Protein AF-A0A5J6HQ57-F1 (afdb_monomer_lite)

Secondary structure (DSSP, 8-state):
-EEEEE---------------------SHHHHHHHHHHHHHHHTT---S-EE-TTTTSTT--S---PPPP---HHHHHHHHHHTT-EEEEEEEEEHHHHHHHHTTT-SEEEEE--PPSS--S---GGG---TTHHHHHHHHHHHHHT--GGGEEEEE-SGGGHHHHTTSSEEEEES--HHHHTT-SEEE-SS-HHHHHHHHHTT-

Organism: Streptomyces alboniger (NCBI:txid132473)

Foldseek 3Di:
DKKKKFDDPDDPDDDDDDDDDDDDDDDPPVLVVLVVVLVVLLVVQDAQPDDDDPVVVVVPPDDDDDDDPPQDDPLVLLVVSVVNVMAIEAEEQAEQVVFVVVVVSRHPYYYYQHADDPPHPDDRDPVSGDFLVVVVVVVVVVCVVSVGDLQRMEMEDAEPSCLSVLSSYPAYEHEVHDVVVNSSGNYYDDDDRVNVSVVVVVVVD

InterPro domains:
  IPR023214 HAD superfamily [G3DSA:3.40.50.1000] (4-205)
  IPR036412 HAD-like superfamily [SSF56784] (74-202)

Sequence (205 aa):
MLLLAAAGESPGLEHRKDRHEQVGAERDGRASDQARRIGHRVARGHRPDRVVDPRAQREGRGRRGGRRQPELRIQDTWNWIREAGDYCAVVTLSPSFFVERLIGWGAHAAHGSRFPAVPFTEPVEPTGLLDAAAKVEIANGLCEEFGVDRGDCVVYGDSLSDVRLFGAVPVSVAIIADPRLVSLATHSYVGRDLRKAYELVRQAR

Structure (mmCIF, N/CA/C/O backbone):
data_AF-A0A5J6HQ57-F1
#
_entry.id   AF-A0A5J6HQ57-F1
#
loop_
_atom_site.group_PDB
_atom_site.id
_atom_site.type_symbol
_atom_site.label_atom_id
_atom_site.label_alt_id
_atom_site.label_comp_id
_atom_site.label_asym_id
_atom_site.label_entity_id
_atom_site.label_seq_id
_atom_site.pdbx_PDB_ins_code
_atom_site.Cartn_x
_atom_site.Cartn_y
_atom_site.Cartn_z
_atom_site.occupancy
_atom_site.B_iso_or_equiv
_atom_site.auth_seq_id
_atom_site.auth_comp_id
_atom_site.auth_asym_id
_atom_site.auth_atom_id
_atom_site.pdbx_PDB_model_num
ATOM 1 N N . MET A 1 1 ? -3.086 -1.977 -6.118 1.00 43.22 1 MET A N 1
ATOM 2 C CA . MET A 1 1 ? -2.427 -0.723 -5.670 1.00 43.22 1 MET A CA 1
ATOM 3 C C . MET A 1 1 ? -2.516 -0.699 -4.164 1.00 43.22 1 MET A C 1
ATOM 5 O O . MET A 1 1 ? -3.630 -0.732 -3.661 1.00 43.22 1 MET A O 1
ATOM 9 N N . LEU A 1 2 ? -1.383 -0.692 -3.467 1.00 53.97 2 LEU A N 1
ATOM 10 C CA . LEU A 1 2 ? -1.384 -0.706 -2.013 1.00 53.97 2 LEU A CA 1
ATOM 11 C C . LEU A 1 2 ? -1.333 0.714 -1.451 1.00 53.97 2 LEU A C 1
ATOM 13 O O . LEU A 1 2 ? -0.526 1.493 -1.942 1.00 53.97 2 LEU A O 1
ATOM 17 N N . LEU A 1 3 ? -2.123 1.019 -0.424 1.00 53.75 3 LEU A N 1
ATOM 18 C CA . LEU A 1 3 ? -1.997 2.235 0.385 1.00 53.75 3 LEU A CA 1
ATOM 19 C C . LEU A 1 3 ? -1.630 1.845 1.825 1.00 53.75 3 LEU A C 1
ATOM 21 O O . LEU A 1 3 ? -2.259 0.943 2.377 1.00 53.75 3 LEU A O 1
ATOM 25 N N . LEU A 1 4 ? -0.649 2.510 2.433 1.00 59.25 4 LEU A N 1
ATOM 26 C CA . LEU A 1 4 ? -0.349 2.404 3.864 1.00 59.25 4 LEU A CA 1
ATOM 27 C C . LEU A 1 4 ? -0.712 3.725 4.541 1.00 59.25 4 LEU A C 1
ATOM 29 O O . LEU A 1 4 ? -0.167 4.749 4.136 1.00 59.25 4 LEU A O 1
ATOM 33 N N . ALA A 1 5 ? -1.606 3.704 5.535 1.00 54.50 5 ALA A N 1
ATOM 34 C CA . ALA A 1 5 ? -1.862 4.854 6.403 1.00 54.50 5 ALA A CA 1
ATOM 35 C C . ALA A 1 5 ? -1.562 4.509 7.863 1.00 54.50 5 ALA A C 1
ATOM 37 O O . ALA A 1 5 ? -2.058 3.496 8.362 1.00 54.50 5 ALA A O 1
ATOM 38 N N . ALA A 1 6 ? -0.732 5.316 8.522 1.00 55.19 6 ALA A N 1
ATOM 39 C CA . ALA A 1 6 ? -0.315 5.113 9.908 1.00 55.19 6 ALA A CA 1
ATOM 40 C C . ALA A 1 6 ? -0.828 6.260 10.778 1.00 55.19 6 ALA A C 1
ATOM 42 O O . ALA A 1 6 ? -0.642 7.419 10.416 1.00 55.19 6 ALA A O 1
ATOM 43 N N . ALA A 1 7 ? -1.471 5.905 11.893 1.00 43.81 7 ALA A N 1
ATOM 44 C CA . ALA A 1 7 ? -1.982 6.837 12.886 1.00 43.81 7 ALA A CA 1
ATOM 45 C C . ALA A 1 7 ? -0.987 6.935 14.041 1.00 43.81 7 ALA A C 1
ATOM 47 O O . ALA A 1 7 ? -0.681 5.922 14.659 1.00 43.81 7 ALA A O 1
ATOM 48 N N . GLY A 1 8 ? -0.518 8.140 14.342 1.00 36.97 8 GLY A N 1
ATOM 49 C CA . GLY A 1 8 ? 0.088 8.442 15.631 1.00 36.97 8 GLY A CA 1
ATOM 50 C C . GLY A 1 8 ? -0.911 9.232 16.465 1.00 36.97 8 GLY A C 1
ATOM 51 O O . GLY A 1 8 ? -1.215 10.375 16.130 1.00 36.97 8 GLY A O 1
ATOM 52 N N . GLU A 1 9 ? -1.400 8.671 17.572 1.00 40.62 9 GLU A N 1
ATOM 53 C CA . GLU A 1 9 ? -1.680 9.548 18.710 1.00 40.62 9 GLU A CA 1
ATOM 54 C C . GLU A 1 9 ? -0.330 10.117 19.140 1.00 40.62 9 GLU A C 1
ATOM 56 O O . GLU A 1 9 ? 0.597 9.355 19.393 1.00 40.62 9 GLU A O 1
ATOM 61 N N . SER A 1 10 ? -0.183 11.442 19.171 1.00 31.53 10 SER A N 1
ATOM 62 C CA . SER A 1 10 ? 1.034 12.065 19.694 1.00 31.53 10 SER A CA 1
ATOM 63 C C . SER A 1 10 ? 1.161 11.749 21.188 1.00 31.53 10 SER A C 1
ATOM 65 O O . SER A 1 10 ? 0.353 12.271 21.961 1.00 31.53 10 SER A O 1
ATOM 67 N N . PRO A 1 11 ? 2.167 10.987 21.658 1.00 35.59 11 PRO A N 1
ATOM 68 C CA . PRO A 1 11 ? 2.537 11.054 23.056 1.00 35.59 11 PRO A CA 1
ATOM 69 C C . PRO A 1 11 ? 3.379 12.319 23.214 1.00 35.59 11 PRO A C 1
ATOM 71 O O . PRO A 1 11 ? 4.303 12.575 22.438 1.00 35.59 11 PRO A O 1
ATOM 74 N N . GLY A 1 12 ? 3.038 13.139 24.204 1.00 31.42 12 GLY A N 1
ATOM 75 C CA . GLY A 1 12 ? 3.839 14.297 24.570 1.00 31.42 12 GLY A CA 1
ATOM 76 C C . GLY A 1 12 ? 5.320 13.932 24.702 1.00 31.42 12 GLY A C 1
ATOM 77 O O . GLY A 1 12 ? 5.676 12.852 25.172 1.00 31.42 12 GLY A O 1
ATOM 78 N N . LEU A 1 13 ? 6.168 14.856 24.257 1.00 36.34 13 LEU A N 1
ATOM 79 C CA . LEU A 1 13 ? 7.609 14.841 24.467 1.00 36.34 13 LEU A CA 1
ATOM 80 C C . LEU A 1 13 ? 7.920 14.553 25.948 1.00 36.34 13 LEU A C 1
ATOM 82 O O . LEU A 1 13 ? 7.833 15.457 26.770 1.00 36.34 13 LEU A O 1
ATOM 86 N N . GLU A 1 14 ? 8.354 13.340 26.286 1.00 32.66 14 GLU A N 1
ATOM 87 C CA . GLU A 1 14 ? 9.175 13.109 27.476 1.00 32.66 14 GLU A CA 1
ATOM 88 C C . GLU A 1 14 ? 10.287 12.098 27.185 1.00 32.66 14 GLU A C 1
ATOM 90 O O . GLU A 1 14 ? 10.093 11.013 26.640 1.00 32.66 14 GLU A O 1
ATOM 95 N N . HIS A 1 15 ? 11.499 12.522 27.537 1.00 38.22 15 HIS A N 1
ATOM 96 C CA . HIS A 1 15 ? 12.755 11.801 27.409 1.00 38.22 15 HIS A CA 1
ATOM 97 C C . HIS A 1 15 ? 12.706 10.394 28.020 1.00 38.22 15 HIS A C 1
ATOM 99 O O . HIS A 1 15 ? 12.451 10.246 29.215 1.00 38.22 15 HIS A O 1
ATOM 105 N N . ARG A 1 16 ? 13.198 9.391 27.283 1.00 33.22 16 ARG A N 1
ATOM 106 C CA . ARG A 1 16 ? 13.899 8.262 27.909 1.00 33.22 16 ARG A CA 1
ATOM 107 C C . ARG A 1 16 ? 15.178 7.905 27.162 1.00 33.22 16 ARG A C 1
ATOM 109 O O . ARG A 1 16 ? 15.163 7.385 26.055 1.00 33.22 16 ARG A O 1
ATOM 116 N N . LYS A 1 17 ? 16.280 8.229 27.840 1.00 31.88 17 LYS A N 1
ATOM 117 C CA . LYS A 1 17 ? 17.652 7.802 27.578 1.00 31.88 17 LYS A CA 1
ATOM 118 C C . LYS A 1 17 ? 17.806 6.281 27.682 1.00 31.88 17 LYS A C 1
ATOM 120 O O . LYS A 1 17 ? 17.224 5.661 28.568 1.00 31.88 17 LYS A O 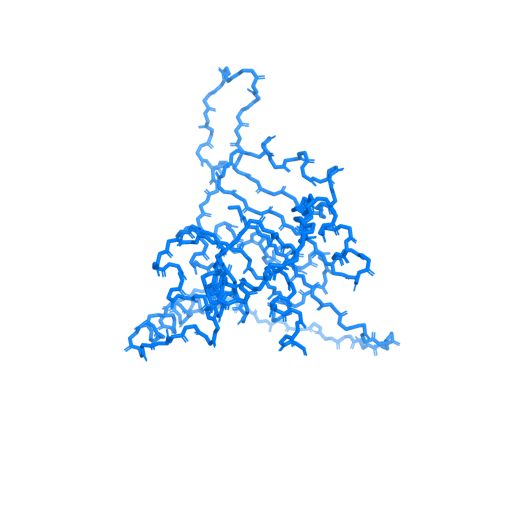1
ATOM 125 N N . ASP A 1 18 ? 18.687 5.780 26.823 1.00 32.84 18 ASP A N 1
ATOM 126 C CA . ASP A 1 18 ? 19.599 4.645 26.980 1.00 32.84 18 ASP A CA 1
ATOM 127 C C . ASP A 1 18 ? 19.041 3.273 27.395 1.00 32.84 18 ASP A C 1
ATOM 129 O O . ASP A 1 18 ? 18.781 2.992 28.567 1.00 32.84 18 ASP A O 1
ATOM 133 N N . ARG A 1 19 ? 19.090 2.336 26.436 1.00 32.03 19 ARG A N 1
ATOM 134 C CA . ARG A 1 19 ? 19.901 1.116 26.593 1.00 32.03 19 ARG A CA 1
ATOM 135 C C . ARG A 1 19 ? 20.164 0.432 25.246 1.00 32.03 19 ARG A C 1
ATOM 137 O O . ARG A 1 19 ? 19.288 -0.205 24.674 1.00 32.03 19 ARG A O 1
ATOM 144 N N . HIS A 1 20 ? 21.404 0.547 24.775 1.00 31.42 20 HIS A N 1
ATOM 145 C CA . HIS A 1 20 ? 22.014 -0.440 23.891 1.00 31.42 20 HIS A CA 1
ATOM 146 C C . HIS A 1 20 ? 22.418 -1.652 24.737 1.00 31.42 20 HIS A C 1
ATOM 148 O O . HIS A 1 20 ? 23.198 -1.480 25.667 1.00 31.42 20 HIS A O 1
ATOM 154 N N . GLU A 1 21 ? 21.952 -2.852 24.384 1.00 29.53 21 GLU A N 1
ATOM 155 C CA . GLU A 1 21 ? 22.787 -4.060 24.408 1.00 29.53 21 GLU A CA 1
ATOM 156 C C . GLU A 1 21 ? 22.169 -5.205 23.580 1.00 29.53 21 GLU A C 1
ATOM 158 O O . GLU A 1 21 ? 20.980 -5.499 23.647 1.00 29.53 21 GLU A O 1
ATOM 163 N N . GLN A 1 22 ? 23.044 -5.766 22.744 1.00 31.48 22 GLN A N 1
ATOM 164 C CA . GLN A 1 22 ? 23.034 -6.991 21.934 1.00 31.48 22 GLN A CA 1
ATOM 165 C C . GLN A 1 22 ? 21.879 -8.002 22.079 1.00 31.48 22 GLN A C 1
ATOM 167 O O . GLN A 1 22 ? 21.705 -8.579 23.144 1.00 31.48 22 GLN A O 1
ATOM 172 N N . VAL A 1 23 ? 21.288 -8.411 20.940 1.00 30.70 23 VAL A N 1
ATOM 173 C CA . VAL A 1 23 ? 21.012 -9.834 20.631 1.00 30.70 23 VAL A CA 1
ATOM 174 C C . VAL A 1 23 ? 21.174 -10.073 19.124 1.00 30.70 23 VAL A C 1
ATOM 176 O O . VAL A 1 23 ? 20.510 -9.445 18.299 1.00 30.70 23 VAL A O 1
ATOM 179 N N . GLY A 1 24 ? 22.089 -10.979 18.774 1.00 26.52 24 GLY A N 1
ATOM 180 C CA . GLY A 1 24 ? 22.319 -11.461 17.417 1.00 26.52 24 GLY A CA 1
ATOM 181 C C . GLY A 1 24 ? 21.355 -12.575 16.988 1.00 26.52 24 GLY A C 1
ATOM 182 O O . GLY A 1 24 ? 20.781 -13.276 17.809 1.00 26.52 24 GLY A O 1
ATOM 183 N N . ALA A 1 25 ? 21.232 -12.717 15.666 1.00 35.81 25 ALA A N 1
ATOM 184 C CA . ALA A 1 25 ? 20.887 -13.935 14.927 1.00 35.81 25 ALA A CA 1
ATOM 185 C C . ALA A 1 25 ? 19.685 -14.787 15.405 1.00 35.81 25 ALA A C 1
ATOM 187 O O . ALA A 1 25 ? 19.849 -15.935 15.790 1.00 35.81 25 ALA A O 1
ATOM 188 N N . GLU A 1 26 ? 18.460 -14.288 15.210 1.00 33.16 26 GLU A N 1
ATOM 189 C CA . GLU A 1 26 ? 17.247 -15.117 15.054 1.00 33.16 26 GLU A CA 1
ATOM 190 C C . GLU A 1 26 ? 16.282 -14.441 14.058 1.00 33.16 26 GLU A C 1
ATOM 192 O O . GLU A 1 26 ? 15.309 -13.794 14.450 1.00 33.16 26 GLU A O 1
ATOM 197 N N . ARG A 1 27 ? 16.559 -14.511 12.746 1.00 37.34 27 ARG A N 1
ATOM 198 C CA . ARG A 1 27 ? 15.689 -13.890 11.717 1.00 37.34 27 ARG A CA 1
ATOM 199 C C . ARG A 1 27 ? 14.887 -14.873 10.851 1.00 37.34 27 ARG A C 1
ATOM 201 O O . ARG A 1 27 ? 13.915 -14.441 10.243 1.00 37.34 27 ARG A O 1
ATOM 208 N N . ASP A 1 28 ? 15.160 -16.178 10.902 1.00 36.72 28 ASP A N 1
ATOM 209 C CA . ASP A 1 28 ? 14.459 -17.169 10.057 1.00 36.72 28 ASP A CA 1
ATOM 210 C C . ASP A 1 28 ? 13.230 -17.844 10.703 1.00 36.72 28 ASP A C 1
ATOM 212 O O . ASP A 1 28 ? 12.354 -18.363 10.007 1.00 36.72 28 ASP A O 1
ATOM 216 N N . GLY A 1 29 ? 13.092 -17.807 12.034 1.00 29.36 29 GLY A N 1
ATOM 217 C CA . GLY A 1 29 ? 12.004 -18.510 12.736 1.00 29.36 29 GLY A CA 1
ATOM 218 C C . GLY A 1 29 ? 10.654 -17.776 12.747 1.00 29.36 29 GLY A C 1
ATOM 219 O O . GLY A 1 29 ? 9.598 -18.404 12.674 1.00 29.36 29 GLY A O 1
ATOM 220 N N . ARG A 1 30 ? 10.660 -16.436 12.802 1.00 43.06 30 ARG A N 1
ATOM 221 C CA . ARG A 1 30 ? 9.438 -15.635 13.041 1.00 43.06 30 ARG A CA 1
ATOM 222 C C . ARG A 1 30 ? 8.537 -15.508 11.810 1.00 43.06 30 ARG A C 1
ATOM 224 O O . ARG A 1 30 ? 7.315 -15.519 11.949 1.00 43.06 30 ARG A O 1
ATOM 231 N N . ALA A 1 31 ? 9.116 -15.454 10.609 1.00 36.66 31 ALA A N 1
ATOM 232 C CA . ALA A 1 31 ? 8.354 -15.412 9.359 1.00 36.66 31 ALA A CA 1
ATOM 233 C C . ALA A 1 31 ? 7.580 -16.724 9.111 1.00 36.66 31 ALA A C 1
ATOM 235 O O . ALA A 1 31 ? 6.421 -16.694 8.689 1.00 36.66 31 ALA A O 1
ATOM 236 N N . SER A 1 32 ? 8.183 -17.871 9.451 1.00 39.47 32 SER A N 1
ATOM 237 C CA . SER A 1 32 ? 7.533 -19.189 9.379 1.00 39.47 32 SER A CA 1
ATOM 238 C C . SER A 1 32 ? 6.397 -19.339 10.393 1.00 39.47 32 SER A C 1
ATOM 240 O O . SER A 1 32 ? 5.349 -19.905 10.075 1.00 39.47 32 SER A O 1
ATOM 242 N N . ASP A 1 33 ? 6.557 -18.782 11.593 1.00 37.06 33 ASP A N 1
ATOM 243 C CA . ASP A 1 33 ? 5.524 -18.811 12.630 1.00 37.06 33 ASP A CA 1
ATOM 244 C C . ASP A 1 33 ? 4.321 -17.917 12.284 1.00 37.06 33 ASP A C 1
ATOM 246 O O . ASP A 1 33 ? 3.167 -18.268 12.540 1.00 37.06 33 ASP A O 1
ATOM 250 N N . GLN A 1 34 ? 4.563 -16.791 11.612 1.00 44.44 34 GLN A N 1
ATOM 251 C CA . GLN A 1 34 ? 3.514 -15.894 11.132 1.00 44.44 34 GLN A CA 1
ATOM 252 C C . GLN A 1 34 ? 2.747 -16.485 9.939 1.00 44.44 34 GLN A C 1
ATOM 254 O O . GLN A 1 34 ? 1.516 -16.447 9.928 1.00 44.44 34 GLN A O 1
ATOM 259 N N . ALA A 1 35 ? 3.437 -17.139 8.997 1.00 39.22 35 ALA A N 1
ATOM 260 C CA . ALA A 1 35 ? 2.800 -17.901 7.919 1.00 39.22 35 ALA A CA 1
ATOM 261 C C . ALA A 1 35 ? 1.929 -19.055 8.457 1.00 39.22 35 ALA A C 1
ATOM 263 O O . ALA A 1 35 ? 0.815 -19.272 7.974 1.00 39.22 35 ALA A O 1
ATOM 264 N N . ARG A 1 36 ? 2.380 -19.743 9.518 1.00 43.56 36 ARG A N 1
ATOM 265 C CA . ARG A 1 36 ? 1.586 -20.764 10.226 1.00 43.56 36 ARG A CA 1
ATOM 266 C C . ARG A 1 36 ? 0.356 -20.177 10.920 1.00 43.56 36 ARG A C 1
ATOM 268 O O . ARG A 1 36 ? -0.716 -20.775 10.851 1.00 43.56 36 ARG A O 1
ATOM 275 N N . ARG A 1 37 ? 0.457 -18.992 11.534 1.00 49.19 37 ARG A N 1
ATOM 276 C CA . ARG A 1 37 ? -0.695 -18.287 12.137 1.00 49.19 37 ARG A CA 1
ATOM 277 C C . ARG A 1 37 ? -1.732 -17.859 11.093 1.00 49.19 37 ARG A C 1
ATOM 279 O O . ARG A 1 37 ? -2.928 -17.993 11.350 1.00 49.19 37 ARG A O 1
ATOM 286 N N . ILE A 1 38 ? -1.294 -17.417 9.911 1.00 46.81 38 ILE A N 1
ATOM 287 C CA . ILE A 1 38 ? -2.179 -17.105 8.775 1.00 46.81 38 ILE A CA 1
ATOM 288 C C . ILE A 1 38 ? -2.879 -18.384 8.286 1.00 46.81 38 ILE A C 1
ATOM 290 O O . ILE A 1 38 ? -4.103 -18.397 8.162 1.00 46.81 38 ILE A O 1
ATOM 294 N N . GLY A 1 39 ? -2.140 -19.490 8.121 1.00 41.47 39 GLY A N 1
ATOM 295 C CA . GLY A 1 39 ? -2.713 -20.801 7.787 1.00 41.47 39 GLY A CA 1
ATOM 296 C C . GLY A 1 39 ? -3.741 -21.298 8.815 1.00 41.47 39 GLY A C 1
ATOM 297 O O . GLY A 1 39 ? -4.798 -21.809 8.445 1.00 41.47 39 GLY A O 1
ATOM 298 N N . HIS A 1 40 ? -3.498 -21.068 10.109 1.00 43.66 40 HIS A N 1
ATOM 299 C CA . HIS A 1 40 ? -4.451 -21.400 11.171 1.00 43.66 40 HIS A CA 1
ATOM 300 C C . HIS A 1 40 ? -5.707 -20.509 11.187 1.00 43.66 40 HIS A C 1
ATOM 302 O O . HIS A 1 40 ? -6.765 -21.001 11.581 1.00 43.66 40 HIS A O 1
ATOM 308 N N . ARG A 1 41 ? -5.643 -19.238 10.753 1.00 45.47 41 A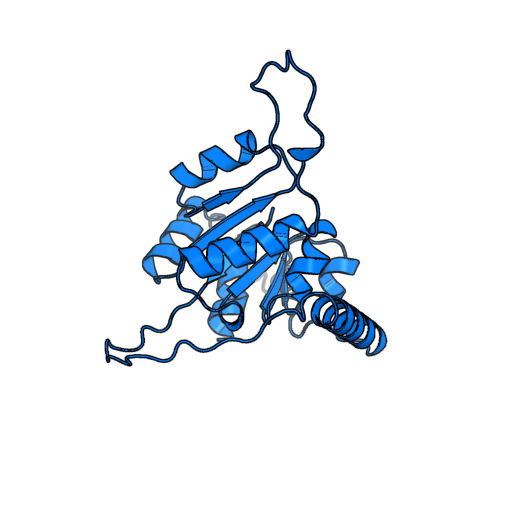RG A N 1
ATOM 309 C CA . ARG A 1 41 ? -6.843 -18.387 10.576 1.00 45.47 41 ARG A CA 1
ATOM 310 C C . ARG A 1 41 ? -7.719 -18.865 9.419 1.00 45.47 41 ARG A C 1
ATOM 312 O O . ARG A 1 41 ? -8.936 -18.920 9.583 1.00 45.47 41 ARG A O 1
ATOM 319 N N . VAL A 1 42 ? -7.109 -19.275 8.304 1.00 41.62 42 VAL A N 1
ATOM 320 C CA . VAL A 1 42 ? -7.819 -19.847 7.142 1.00 41.62 42 VAL A CA 1
ATOM 321 C C . VAL A 1 42 ? -8.566 -21.127 7.533 1.00 41.62 42 VAL A C 1
ATOM 323 O O . VAL A 1 42 ? -9.720 -21.308 7.155 1.00 41.62 42 VAL A O 1
ATOM 326 N N . ALA A 1 43 ? -7.962 -21.975 8.371 1.00 38.66 43 ALA A N 1
ATOM 327 C CA . ALA A 1 43 ? -8.591 -23.206 8.853 1.00 38.66 43 ALA A CA 1
ATOM 328 C C . ALA A 1 43 ? -9.751 -22.987 9.852 1.00 38.66 43 ALA A C 1
ATOM 330 O O . ALA A 1 43 ? -10.560 -23.891 10.043 1.00 38.66 43 ALA A O 1
ATOM 331 N N . ARG A 1 44 ? -9.857 -21.810 10.493 1.00 45.44 44 ARG A N 1
ATOM 332 C CA . ARG A 1 44 ? -10.903 -21.506 11.495 1.00 45.44 44 ARG A CA 1
ATOM 333 C C . ARG A 1 44 ? -12.093 -20.702 10.959 1.00 45.44 44 ARG A C 1
ATOM 335 O O . ARG A 1 44 ? -12.937 -20.298 11.751 1.00 45.44 44 ARG A O 1
ATOM 342 N N . GLY A 1 45 ? -12.192 -20.475 9.648 1.00 37.38 45 GLY A N 1
ATOM 343 C CA . GLY A 1 45 ? -13.375 -19.839 9.056 1.00 37.38 45 GLY A CA 1
ATOM 344 C C . GLY A 1 45 ? -13.613 -18.399 9.527 1.00 37.38 45 GLY A C 1
ATOM 345 O O . GLY A 1 45 ? -14.761 -18.011 9.739 1.00 37.38 45 GLY A O 1
ATOM 346 N N . HIS A 1 46 ? -12.544 -17.614 9.711 1.00 42.91 46 HIS A N 1
ATOM 347 C CA . HIS A 1 46 ? -12.661 -16.194 10.048 1.00 42.91 46 HIS A CA 1
ATOM 348 C C . HIS A 1 46 ? -13.436 -15.469 8.936 1.00 42.91 46 HIS A C 1
ATOM 350 O O . HIS A 1 46 ? -12.976 -15.378 7.799 1.00 42.91 46 HIS A O 1
ATOM 356 N N . ARG A 1 47 ? -14.650 -15.010 9.251 1.00 49.44 47 ARG A N 1
ATOM 357 C CA . ARG A 1 47 ? -15.409 -14.102 8.388 1.00 49.44 47 ARG A CA 1
ATOM 358 C C . ARG A 1 47 ? -14.962 -12.675 8.709 1.00 49.44 47 ARG A C 1
ATOM 360 O O . ARG A 1 47 ? -14.829 -12.378 9.892 1.00 49.44 47 ARG A O 1
ATOM 367 N N . PRO A 1 48 ? -14.741 -11.807 7.707 1.00 55.91 48 PRO A N 1
ATOM 368 C CA . PRO A 1 48 ? -14.437 -10.404 7.965 1.00 55.91 48 PRO A CA 1
ATOM 369 C C . PRO A 1 48 ? -15.575 -9.780 8.780 1.00 55.91 48 PRO A C 1
ATOM 371 O O . PRO A 1 48 ? -16.747 -9.966 8.442 1.00 55.91 48 PRO A O 1
ATOM 374 N N . ASP A 1 49 ? -15.229 -9.040 9.836 1.00 51.47 49 ASP A N 1
ATOM 375 C CA . ASP A 1 49 ? -16.202 -8.508 10.801 1.00 51.47 49 ASP A CA 1
ATOM 376 C C . ASP A 1 49 ? -17.187 -7.519 10.161 1.00 51.47 49 ASP A C 1
ATOM 378 O O . ASP A 1 49 ? -18.283 -7.300 10.682 1.00 51.47 49 ASP A O 1
ATOM 382 N N . ARG A 1 50 ? -16.841 -6.937 9.002 1.00 57.62 50 ARG A N 1
ATOM 383 C CA . ARG A 1 50 ? -17.729 -6.062 8.229 1.00 57.62 50 ARG A CA 1
ATOM 384 C C . ARG A 1 50 ? -17.519 -6.221 6.722 1.00 57.62 50 ARG A C 1
ATOM 386 O O . ARG A 1 50 ? -16.448 -5.937 6.183 1.00 57.62 50 ARG A O 1
ATOM 393 N N . VAL A 1 51 ? -18.587 -6.622 6.035 1.00 53.25 51 VAL A N 1
ATOM 394 C CA . VAL A 1 51 ? -18.750 -6.485 4.582 1.00 53.25 51 VAL A CA 1
ATOM 395 C C . VAL A 1 51 ? -19.695 -5.313 4.356 1.00 53.25 51 VAL A C 1
ATOM 397 O O . VAL A 1 51 ? -20.872 -5.395 4.702 1.00 53.25 51 VAL A O 1
ATOM 400 N N . VAL A 1 52 ? -19.203 -4.214 3.787 1.00 56.59 52 VAL A N 1
ATOM 401 C CA . VAL A 1 52 ? -20.090 -3.135 3.334 1.00 56.59 52 VAL A CA 1
ATOM 402 C C . VAL A 1 52 ? -20.500 -3.435 1.891 1.00 56.59 52 VAL A C 1
ATOM 404 O O . VAL A 1 52 ? -19.744 -3.164 0.959 1.00 56.59 52 VAL A O 1
ATOM 407 N N . ASP A 1 53 ? -21.689 -4.021 1.710 1.00 48.19 53 ASP A N 1
ATOM 408 C CA . ASP A 1 53 ? -22.295 -4.235 0.389 1.00 48.19 53 ASP A CA 1
ATOM 409 C C . ASP A 1 53 ? -22.999 -2.946 -0.089 1.00 48.19 53 ASP A C 1
ATOM 411 O O . ASP A 1 53 ? -23.950 -2.484 0.555 1.00 48.19 53 ASP A O 1
ATOM 415 N N . PRO A 1 54 ? -22.614 -2.362 -1.239 1.00 44.03 54 PRO A N 1
ATOM 416 C CA . PRO A 1 54 ? -23.309 -1.210 -1.811 1.00 44.03 54 PRO A CA 1
ATOM 417 C C . PRO A 1 54 ? -24.782 -1.480 -2.187 1.00 44.03 54 PRO A C 1
ATOM 419 O O . PRO A 1 54 ? -25.521 -0.523 -2.443 1.00 44.03 54 PRO A O 1
ATOM 422 N N . ARG A 1 55 ? -25.251 -2.738 -2.233 1.00 43.09 55 ARG A N 1
ATOM 423 C CA . ARG A 1 55 ? -26.673 -3.083 -2.436 1.00 43.09 55 ARG A CA 1
ATOM 424 C C . ARG A 1 55 ? -27.522 -2.888 -1.180 1.00 43.09 55 ARG A C 1
ATOM 426 O O . ARG A 1 55 ? -28.652 -2.426 -1.319 1.00 43.09 55 ARG A O 1
ATOM 433 N N . ALA A 1 56 ? -26.971 -3.094 0.018 1.00 43.25 56 ALA A N 1
ATOM 434 C CA . ALA A 1 56 ? -27.672 -2.835 1.282 1.00 43.25 56 ALA A CA 1
ATOM 435 C C . ALA A 1 56 ? -27.969 -1.336 1.509 1.00 43.25 56 ALA A C 1
ATOM 437 O O . ALA A 1 56 ? -28.820 -0.975 2.313 1.00 43.25 56 ALA A O 1
ATOM 438 N N . GLN A 1 57 ? -27.321 -0.441 0.752 1.00 45.38 57 GLN A N 1
ATOM 439 C CA . GLN A 1 57 ? -27.594 1.003 0.767 1.00 45.38 57 GLN A CA 1
ATOM 440 C C . GLN A 1 57 ? -28.566 1.459 -0.339 1.00 45.38 57 GLN A C 1
ATOM 442 O O . GLN A 1 57 ? -28.888 2.644 -0.432 1.00 45.38 57 GLN A O 1
ATOM 447 N N . ARG A 1 58 ? -29.051 0.550 -1.202 1.00 40.59 58 ARG A N 1
ATOM 448 C CA . ARG A 1 58 ? -30.004 0.884 -2.279 1.00 40.59 58 ARG A CA 1
ATOM 449 C C . ARG A 1 58 ? -31.476 0.750 -1.885 1.00 40.59 58 ARG A C 1
ATOM 451 O O . ARG A 1 58 ? -32.314 1.259 -2.629 1.00 40.59 58 ARG A O 1
ATOM 458 N N . GLU A 1 59 ? -31.797 0.159 -0.737 1.00 35.72 59 GLU A N 1
ATOM 459 C CA . GLU A 1 59 ? -33.187 -0.070 -0.297 1.00 35.72 59 GLU A CA 1
ATOM 460 C C . GLU A 1 59 ? -33.869 1.156 0.341 1.00 35.72 59 GLU A C 1
ATOM 462 O O . GLU A 1 59 ? -35.030 1.101 0.727 1.00 35.72 59 GLU A O 1
ATOM 467 N N . GLY A 1 60 ? -33.212 2.320 0.339 1.00 33.19 60 GLY A N 1
ATOM 468 C CA . GLY A 1 60 ? -33.801 3.608 0.724 1.00 33.19 60 GLY A CA 1
ATOM 469 C C . GLY A 1 60 ? -34.272 4.480 -0.448 1.00 33.19 60 GLY A C 1
ATOM 470 O O . GLY A 1 60 ? -34.226 5.704 -0.340 1.00 33.19 60 GLY A O 1
ATOM 471 N N . ARG A 1 61 ? -34.670 3.918 -1.603 1.00 41.72 61 ARG A N 1
ATOM 472 C CA . ARG A 1 61 ? -35.153 4.715 -2.758 1.00 41.72 61 ARG A CA 1
ATOM 473 C C . ARG A 1 61 ? -36.588 5.223 -2.571 1.00 41.72 61 ARG A C 1
ATOM 475 O O . ARG A 1 61 ? -37.485 4.920 -3.353 1.00 41.72 61 ARG A O 1
ATOM 482 N N . GLY A 1 62 ? -36.769 6.099 -1.588 1.00 35.59 62 GLY A N 1
ATOM 483 C CA . GLY A 1 62 ? -37.791 7.139 -1.631 1.00 35.59 62 GLY A CA 1
ATOM 484 C C . GLY A 1 62 ? -37.324 8.270 -2.551 1.00 35.59 62 GLY A C 1
ATOM 485 O O . GLY A 1 62 ? -36.222 8.795 -2.405 1.00 35.59 62 GLY A O 1
ATOM 486 N N . ARG A 1 63 ? -38.146 8.626 -3.540 1.00 46.88 63 ARG A N 1
ATOM 487 C CA . ARG A 1 63 ? -37.907 9.704 -4.513 1.00 46.88 63 ARG A CA 1
ATOM 488 C C . ARG A 1 63 ? -37.592 11.044 -3.825 1.00 46.88 63 ARG A C 1
ATOM 490 O O . ARG A 1 63 ? -38.515 11.774 -3.488 1.00 46.88 63 ARG A O 1
ATOM 497 N N . ARG A 1 64 ? -36.317 11.425 -3.712 1.00 44.66 64 ARG A N 1
ATOM 498 C CA . ARG A 1 64 ? -35.863 12.831 -3.696 1.00 44.66 64 ARG A CA 1
ATOM 499 C C . ARG A 1 64 ? -34.501 12.928 -4.381 1.00 44.66 64 ARG A C 1
ATOM 501 O O . ARG A 1 64 ? -33.679 12.028 -4.246 1.00 44.66 64 ARG A O 1
ATOM 508 N N . GLY A 1 65 ? -34.304 13.990 -5.164 1.00 42.28 65 GLY A N 1
ATOM 509 C CA . GLY A 1 65 ? -33.129 14.239 -6.004 1.00 42.28 65 GLY A CA 1
ATOM 510 C C . GLY A 1 65 ? -31.814 14.302 -5.226 1.00 42.28 65 GLY A C 1
ATOM 511 O O . GLY A 1 65 ? -31.325 15.380 -4.900 1.00 42.28 65 GLY A O 1
ATOM 512 N N . GLY A 1 66 ? -31.236 13.139 -4.936 1.00 35.59 66 GLY A N 1
ATOM 513 C CA . GLY A 1 66 ? -29.931 13.020 -4.306 1.00 35.59 66 GLY A CA 1
ATOM 514 C C . GLY A 1 66 ? -28.838 13.406 -5.293 1.00 35.59 66 GLY A C 1
ATOM 515 O O . GLY A 1 66 ? -28.634 12.720 -6.297 1.00 35.59 66 GLY A O 1
ATOM 516 N N . ARG A 1 67 ? -28.118 14.494 -4.999 1.00 42.59 67 ARG A N 1
ATOM 517 C CA . ARG A 1 67 ? -26.811 14.764 -5.607 1.00 42.59 67 ARG A CA 1
ATOM 518 C C . ARG A 1 67 ? -25.983 13.481 -5.502 1.00 42.59 67 ARG A C 1
ATOM 520 O O . ARG A 1 67 ? -25.872 12.918 -4.413 1.00 42.59 67 ARG A O 1
ATOM 527 N N . ARG A 1 68 ? -25.410 13.003 -6.613 1.00 44.56 68 ARG A N 1
ATOM 528 C CA . ARG A 1 68 ? -24.323 12.021 -6.517 1.00 44.56 68 ARG A CA 1
ATOM 529 C C . ARG A 1 68 ? -23.248 12.679 -5.656 1.00 44.56 68 ARG A C 1
ATOM 531 O O . ARG A 1 68 ? -22.765 13.745 -6.028 1.00 44.56 68 ARG A O 1
ATOM 538 N N . GLN A 1 69 ? -22.937 12.085 -4.505 1.00 47.28 69 GLN A N 1
ATOM 539 C CA . GLN A 1 69 ? -21.734 12.441 -3.755 1.00 47.28 69 GLN A CA 1
ATOM 540 C C . GLN A 1 69 ? -20.570 12.321 -4.753 1.00 47.28 69 GLN A C 1
ATOM 542 O O . GLN A 1 69 ? -20.470 11.264 -5.391 1.00 47.28 69 GLN A O 1
ATOM 547 N N . PRO A 1 70 ? -19.789 13.385 -5.005 1.00 51.69 70 PRO A N 1
ATOM 548 C CA . PRO A 1 70 ? -18.677 13.291 -5.935 1.00 51.69 70 PRO A CA 1
ATOM 549 C C . PRO A 1 70 ? -17.716 12.227 -5.405 1.00 51.69 70 PRO A C 1
ATOM 551 O O . PRO A 1 70 ? -17.381 12.233 -4.224 1.00 51.69 70 PRO A O 1
ATOM 554 N N . GLU A 1 71 ? -17.318 11.286 -6.263 1.00 55.72 71 GLU A N 1
ATOM 555 C CA . GLU A 1 71 ? -16.190 10.409 -5.952 1.00 55.72 71 GLU A CA 1
ATOM 556 C C . GLU A 1 71 ? -14.988 11.330 -5.748 1.00 55.72 71 GLU A C 1
ATOM 558 O O . GLU A 1 71 ? -14.564 12.011 -6.686 1.00 55.72 71 GLU A O 1
ATOM 563 N N . LEU A 1 72 ? -14.531 11.439 -4.500 1.00 59.41 72 LEU A N 1
ATOM 564 C CA . LEU A 1 72 ? -13.410 12.304 -4.167 1.00 59.41 72 LEU A CA 1
ATOM 565 C C . LEU A 1 72 ? -12.179 11.813 -4.906 1.00 59.41 72 LEU A C 1
ATOM 567 O O . LEU A 1 72 ? -11.972 10.606 -5.083 1.00 59.41 72 LEU A O 1
ATOM 571 N N . ARG A 1 73 ? -11.367 12.760 -5.368 1.00 77.69 73 ARG A N 1
ATOM 572 C CA . ARG A 1 73 ? -10.138 12.382 -6.042 1.00 77.69 73 ARG A CA 1
ATOM 573 C C . ARG A 1 73 ? -9.184 11.804 -5.001 1.00 77.69 73 ARG A C 1
ATOM 575 O O . ARG A 1 73 ? -9.246 12.134 -3.816 1.00 77.69 73 ARG A O 1
ATOM 582 N N . ILE A 1 74 ? -8.282 10.934 -5.441 1.00 85.06 74 ILE A N 1
ATOM 583 C CA . ILE A 1 74 ? -7.301 10.301 -4.553 1.00 85.06 74 ILE A CA 1
ATOM 584 C C . ILE A 1 74 ? -6.467 11.343 -3.781 1.00 85.06 74 ILE A C 1
ATOM 586 O O . ILE A 1 74 ? -6.179 11.143 -2.605 1.00 85.06 74 ILE A O 1
ATOM 590 N N . GLN A 1 75 ? -6.203 12.501 -4.401 1.00 89.44 75 GLN A N 1
ATOM 591 C CA . GLN A 1 75 ? -5.529 13.648 -3.786 1.00 89.44 75 GLN A CA 1
ATOM 592 C C . GLN A 1 75 ? -6.271 14.189 -2.560 1.00 89.44 75 GLN A C 1
ATOM 594 O O . GLN A 1 75 ? -5.646 14.482 -1.546 1.00 89.44 75 GLN A O 1
ATOM 599 N N . ASP A 1 76 ? -7.600 14.306 -2.633 1.00 88.75 76 ASP A N 1
ATOM 600 C CA . ASP A 1 76 ? -8.408 14.846 -1.534 1.00 88.75 76 ASP A CA 1
ATOM 601 C C . ASP A 1 76 ? -8.332 13.922 -0.314 1.00 88.75 76 ASP A C 1
ATOM 603 O O . ASP A 1 76 ? -8.246 14.376 0.824 1.00 88.75 76 ASP A O 1
ATOM 607 N N . THR A 1 77 ? -8.310 12.608 -0.562 1.00 88.50 77 THR A N 1
ATOM 608 C CA . THR A 1 77 ? -8.161 11.608 0.500 1.00 88.50 77 THR A CA 1
ATOM 609 C C . THR A 1 77 ? -6.786 11.708 1.156 1.00 88.50 77 THR A C 1
ATOM 611 O O . THR A 1 77 ? -6.695 11.693 2.378 1.00 88.50 77 THR A O 1
ATOM 614 N N . TRP A 1 78 ? -5.714 11.851 0.375 1.00 90.25 78 TRP A N 1
ATOM 615 C CA . TRP A 1 78 ? -4.358 11.974 0.919 1.00 90.25 78 TRP A CA 1
ATOM 616 C C . TRP A 1 78 ? -4.116 13.289 1.649 1.00 90.25 78 TRP A C 1
ATOM 618 O O . TRP A 1 78 ? -3.466 13.289 2.692 1.00 90.25 78 TRP A O 1
ATOM 628 N N . ASN A 1 79 ? -4.687 14.389 1.160 1.00 89.88 79 ASN A N 1
ATOM 629 C CA . ASN A 1 79 ? -4.676 15.653 1.886 1.00 89.88 79 ASN A CA 1
ATOM 630 C C . ASN A 1 79 ? -5.354 15.499 3.248 1.00 89.88 79 ASN A C 1
ATOM 632 O O . ASN A 1 79 ? -4.785 15.934 4.242 1.00 89.88 79 ASN A O 1
ATOM 636 N N . TRP A 1 80 ? -6.502 14.818 3.309 1.00 87.56 80 TRP A N 1
ATOM 637 C CA . TRP A 1 80 ? -7.197 14.586 4.572 1.00 87.56 80 TRP A CA 1
ATOM 638 C C . TRP A 1 80 ? -6.406 13.693 5.539 1.00 87.56 80 TRP A C 1
ATOM 640 O O . TRP A 1 80 ? -6.316 14.005 6.722 1.00 87.56 80 TRP A O 1
ATOM 650 N N . ILE A 1 81 ? -5.786 12.621 5.034 1.00 88.19 81 ILE A N 1
ATOM 651 C CA . ILE A 1 81 ? -4.878 11.760 5.814 1.00 88.19 81 ILE A CA 1
ATOM 652 C C . ILE A 1 81 ? -3.751 12.607 6.421 1.00 88.19 81 ILE A C 1
ATOM 654 O O . ILE A 1 81 ? -3.526 12.563 7.627 1.00 88.19 81 ILE A O 1
ATOM 658 N N . ARG A 1 82 ? -3.107 13.452 5.610 1.00 87.31 82 ARG A N 1
ATOM 659 C CA . ARG A 1 82 ? -2.034 14.340 6.071 1.00 87.31 82 ARG A CA 1
ATOM 660 C C . ARG A 1 82 ? -2.520 15.383 7.082 1.00 87.31 82 ARG A C 1
ATOM 662 O O . ARG A 1 82 ? -1.834 15.638 8.062 1.00 87.31 82 ARG A O 1
ATOM 669 N N . GLU A 1 83 ? -3.682 15.9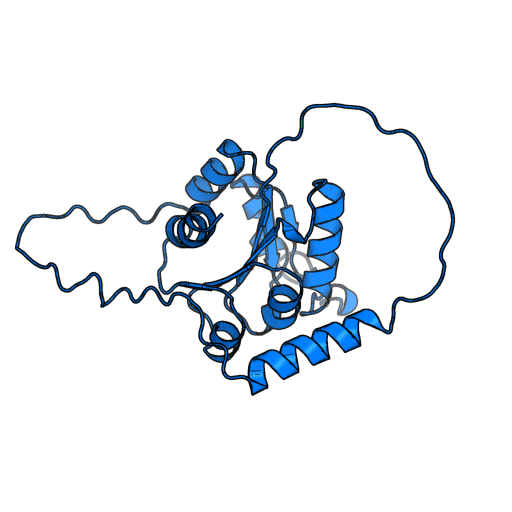94 6.857 1.00 88.69 83 GLU A N 1
ATOM 670 C CA . GLU A 1 83 ? -4.299 16.946 7.798 1.00 88.69 83 GLU A CA 1
ATOM 671 C C . GLU A 1 83 ? -4.630 16.294 9.144 1.00 88.69 83 GLU A C 1
ATOM 673 O O . GLU A 1 83 ? -4.576 16.957 10.177 1.00 88.69 83 GLU A O 1
ATOM 678 N N . ALA A 1 84 ? -4.926 14.993 9.141 1.00 84.88 84 ALA A N 1
ATOM 679 C CA . ALA A 1 84 ? -5.116 14.202 10.349 1.00 84.88 84 ALA A CA 1
ATOM 680 C C . ALA A 1 84 ? -3.796 13.788 11.033 1.00 84.88 84 ALA A C 1
ATOM 682 O O . ALA A 1 84 ? -3.847 13.148 12.080 1.00 84.88 84 ALA A O 1
ATOM 683 N N . GLY A 1 85 ? -2.637 14.149 10.468 1.00 85.94 85 GLY A N 1
ATOM 684 C CA . GLY A 1 85 ? -1.314 13.783 10.981 1.00 85.94 85 GLY A CA 1
ATOM 685 C C . GLY A 1 85 ? -0.847 12.379 10.590 1.00 85.94 85 GLY A C 1
ATOM 686 O O . GLY A 1 85 ? 0.183 11.927 11.083 1.00 85.94 85 GLY A O 1
ATOM 687 N N . ASP A 1 86 ? -1.576 11.693 9.709 1.00 88.06 86 ASP A N 1
ATOM 688 C CA . ASP A 1 86 ? -1.229 10.349 9.261 1.00 88.06 86 ASP A CA 1
ATOM 689 C C . ASP A 1 86 ? -0.309 10.393 8.026 1.00 88.06 86 ASP A C 1
ATOM 691 O O . ASP A 1 86 ? -0.351 11.310 7.196 1.00 88.06 86 ASP A O 1
ATOM 695 N N . TYR A 1 87 ? 0.465 9.325 7.841 1.00 91.88 87 TYR A N 1
ATOM 696 C CA . TYR A 1 87 ? 1.263 9.118 6.631 1.00 91.88 87 TYR A CA 1
ATOM 697 C C . TYR A 1 87 ? 0.480 8.373 5.554 1.00 91.88 87 TYR A C 1
ATOM 699 O O . TYR A 1 87 ? -0.504 7.696 5.823 1.00 91.88 87 TYR A O 1
ATOM 707 N N . CYS A 1 88 ? 0.930 8.485 4.308 1.00 92.50 88 CYS A N 1
ATOM 708 C CA . CYS A 1 88 ? 0.353 7.788 3.166 1.00 92.50 88 CYS A CA 1
ATOM 709 C C . CYS A 1 88 ? 1.478 7.293 2.260 1.00 92.50 88 CYS A C 1
ATOM 711 O O . CYS A 1 88 ? 2.223 8.111 1.730 1.00 92.50 88 CYS A O 1
ATOM 713 N N . ALA A 1 89 ? 1.577 5.985 2.032 1.00 94.31 89 ALA A N 1
ATOM 714 C CA . ALA A 1 89 ? 2.535 5.427 1.080 1.00 94.31 89 ALA A CA 1
ATOM 715 C C . ALA A 1 89 ? 1.878 4.475 0.083 1.00 94.31 89 ALA A C 1
ATOM 717 O O . ALA A 1 89 ? 0.918 3.785 0.425 1.00 94.31 89 ALA A O 1
ATOM 718 N N . VAL A 1 90 ? 2.413 4.420 -1.139 1.00 95.00 90 VAL A N 1
ATOM 719 C CA . VAL A 1 90 ? 1.975 3.495 -2.187 1.00 95.00 90 VAL A CA 1
ATOM 720 C C . VAL A 1 90 ? 3.064 2.478 -2.495 1.00 95.00 90 VAL A C 1
ATOM 722 O O . VAL A 1 90 ? 4.184 2.862 -2.804 1.00 95.00 90 VAL A O 1
ATOM 725 N N . VAL A 1 91 ? 2.738 1.182 -2.481 1.00 95.25 91 VAL A N 1
ATOM 726 C CA . VAL A 1 91 ? 3.662 0.120 -2.924 1.00 95.25 91 VAL A CA 1
ATOM 727 C C . VAL A 1 91 ? 2.988 -0.750 -3.981 1.00 95.25 91 VAL A C 1
ATOM 729 O O . VAL A 1 91 ? 1.889 -1.273 -3.793 1.00 95.25 91 VAL A O 1
ATOM 732 N N . THR A 1 92 ? 3.621 -0.921 -5.134 1.00 94.12 92 THR A N 1
ATOM 733 C CA . THR A 1 92 ? 3.065 -1.708 -6.239 1.00 94.12 92 THR A CA 1
ATOM 734 C C . THR A 1 92 ? 4.119 -2.600 -6.873 1.00 94.12 92 THR A C 1
ATOM 736 O O . THR A 1 92 ? 5.292 -2.268 -6.866 1.00 94.12 92 THR A O 1
ATOM 739 N N . LEU A 1 93 ? 3.709 -3.726 -7.460 1.00 95.25 93 LEU A N 1
ATOM 740 C CA . LEU A 1 93 ? 4.614 -4.521 -8.302 1.00 95.25 93 LEU A CA 1
ATOM 741 C C . LEU A 1 93 ? 4.687 -3.968 -9.738 1.00 95.25 93 LEU A C 1
ATOM 743 O O . LEU A 1 93 ? 5.506 -4.411 -10.540 1.00 95.25 93 LEU A O 1
ATOM 747 N N . SER A 1 94 ? 3.829 -2.999 -10.074 1.00 92.62 94 SER A N 1
ATOM 748 C CA . SER A 1 94 ? 3.874 -2.260 -11.339 1.00 92.62 94 SER A CA 1
ATOM 749 C C . SER A 1 94 ? 5.152 -1.414 -11.451 1.00 92.62 94 SER A C 1
ATOM 751 O O . SER A 1 94 ? 5.757 -1.094 -10.427 1.00 92.62 94 SER A O 1
ATOM 753 N N . PRO A 1 95 ? 5.538 -0.994 -12.667 1.00 94.50 95 PRO A N 1
ATOM 754 C CA . PRO A 1 95 ? 6.660 -0.081 -12.866 1.00 94.50 95 PRO A CA 1
ATOM 755 C C . PRO A 1 95 ? 6.585 1.204 -12.022 1.00 94.50 95 PRO A C 1
ATOM 757 O O . PRO A 1 95 ? 5.519 1.817 -11.913 1.00 94.50 95 PRO A O 1
ATOM 760 N N . SER A 1 96 ? 7.721 1.637 -11.470 1.00 93.44 96 SER A N 1
ATOM 761 C CA . SER A 1 96 ? 7.838 2.800 -10.576 1.00 93.44 96 SER A CA 1
ATOM 762 C C . SER A 1 96 ? 7.345 4.097 -11.215 1.00 93.44 96 SER A C 1
ATOM 764 O O . SER A 1 96 ? 6.628 4.864 -10.575 1.00 93.44 96 SER A O 1
ATOM 766 N N . PHE A 1 97 ? 7.594 4.292 -12.511 1.00 91.06 97 PHE A N 1
ATOM 767 C CA . PHE A 1 97 ? 7.191 5.497 -13.240 1.00 91.06 97 PHE A CA 1
ATOM 768 C C . PHE A 1 97 ? 5.664 5.724 -13.292 1.00 91.06 97 PHE A C 1
ATOM 770 O O . PHE A 1 97 ? 5.212 6.832 -13.603 1.00 91.06 97 PHE A O 1
ATOM 777 N N . PHE A 1 98 ? 4.839 4.708 -12.988 1.00 88.50 98 PHE A N 1
ATOM 778 C CA . PHE A 1 98 ? 3.392 4.891 -12.810 1.00 88.50 98 PHE A CA 1
ATOM 779 C C . PHE A 1 98 ? 3.043 5.557 -11.480 1.00 88.50 98 PHE A C 1
ATOM 781 O O . PHE A 1 98 ? 2.067 6.302 -11.408 1.00 88.50 98 PHE A O 1
ATOM 788 N N . VAL A 1 99 ? 3.820 5.279 -10.433 1.00 89.62 99 VAL A N 1
ATOM 789 C CA . VAL A 1 99 ? 3.520 5.703 -9.063 1.00 89.62 99 VAL A CA 1
ATOM 790 C C . VAL A 1 99 ? 4.361 6.886 -8.598 1.00 89.62 99 VAL A C 1
ATOM 792 O O . VAL A 1 99 ? 3.940 7.586 -7.690 1.00 89.62 99 VAL A O 1
ATOM 795 N N . GLU A 1 100 ? 5.476 7.199 -9.255 1.00 88.75 100 GLU A N 1
ATOM 796 C CA . GLU A 1 100 ? 6.310 8.370 -8.933 1.00 88.75 100 GLU A CA 1
ATOM 797 C C . GLU A 1 100 ? 5.515 9.688 -8.958 1.00 88.75 100 GLU A C 1
ATOM 799 O O . GLU A 1 100 ? 5.680 10.548 -8.093 1.00 88.75 100 GLU A O 1
ATOM 804 N N . ARG A 1 101 ? 4.560 9.828 -9.890 1.00 88.44 101 ARG A N 1
ATOM 805 C CA . ARG A 1 101 ? 3.672 11.005 -9.961 1.00 88.44 101 ARG A CA 1
ATOM 806 C C . ARG A 1 101 ? 2.748 11.149 -8.748 1.00 88.44 101 ARG A C 1
ATOM 808 O O . ARG A 1 101 ? 2.258 12.248 -8.498 1.00 88.44 101 ARG A O 1
ATOM 815 N N . LEU A 1 102 ? 2.506 10.067 -8.006 1.00 90.88 102 LEU A N 1
ATOM 816 C CA . LEU A 1 102 ? 1.617 10.067 -6.846 1.00 90.88 102 LEU A CA 1
ATOM 817 C C . LEU A 1 102 ? 2.202 10.852 -5.667 1.00 90.88 102 LEU A C 1
ATOM 819 O O . LEU A 1 102 ? 1.439 11.392 -4.868 1.00 90.88 102 LEU A O 1
ATOM 823 N N . ILE A 1 103 ? 3.528 10.999 -5.601 1.00 92.31 103 ILE A N 1
ATOM 824 C CA . ILE A 1 103 ? 4.187 11.843 -4.595 1.00 92.31 103 ILE A CA 1
ATOM 825 C C . ILE A 1 103 ? 3.748 13.301 -4.773 1.00 92.31 103 ILE A C 1
ATOM 827 O O . ILE A 1 103 ? 3.259 13.936 -3.842 1.00 92.31 103 ILE A O 1
ATOM 831 N N . GLY A 1 104 ? 3.782 13.805 -6.013 1.00 90.31 104 GLY A N 1
ATOM 832 C CA . GLY A 1 104 ? 3.291 15.149 -6.343 1.00 90.31 104 GLY A CA 1
ATOM 833 C C . GLY A 1 104 ? 1.782 15.340 -6.134 1.00 90.31 104 GLY A C 1
ATOM 834 O O . GLY A 1 104 ? 1.286 16.461 -6.186 1.00 90.31 104 GLY A O 1
ATOM 835 N N . TRP A 1 105 ? 1.039 14.255 -5.913 1.00 89.81 105 TRP A N 1
ATOM 836 C CA . TRP A 1 105 ? -0.399 14.250 -5.639 1.00 89.81 105 TRP A CA 1
ATOM 837 C C . TRP A 1 105 ? -0.728 14.136 -4.146 1.00 89.81 105 TRP A C 1
ATOM 839 O O . TRP A 1 105 ? -1.904 14.230 -3.794 1.00 89.81 105 TRP A O 1
ATOM 849 N N . GLY A 1 106 ? 0.278 13.961 -3.282 1.00 90.31 106 GLY A N 1
ATOM 850 C CA . GLY A 1 106 ? 0.125 13.955 -1.825 1.00 90.31 106 GLY A CA 1
ATOM 851 C C . GLY A 1 106 ? 0.511 12.652 -1.123 1.00 90.31 106 GLY A C 1
ATOM 852 O O . GLY A 1 106 ? 0.417 12.602 0.101 1.00 90.31 106 GLY A O 1
ATOM 853 N N . ALA A 1 107 ? 0.952 11.613 -1.840 1.00 92.44 107 ALA A N 1
ATOM 854 C CA . ALA A 1 107 ? 1.566 10.458 -1.187 1.00 92.44 107 ALA A CA 1
ATOM 855 C C . ALA A 1 107 ? 2.926 10.859 -0.590 1.00 92.44 107 ALA A C 1
ATOM 857 O O . ALA A 1 107 ? 3.709 11.559 -1.227 1.00 92.44 107 ALA A O 1
ATOM 858 N N . HIS A 1 108 ? 3.224 10.390 0.617 1.00 93.69 108 HIS A N 1
ATOM 859 C CA . HIS A 1 108 ? 4.507 10.625 1.284 1.00 93.69 108 HIS A CA 1
ATOM 860 C C . HIS A 1 108 ? 5.615 9.758 0.680 1.00 93.69 108 HIS A C 1
ATOM 862 O O . HIS A 1 108 ? 6.747 10.208 0.557 1.00 93.69 108 HIS A O 1
ATOM 868 N N . ALA A 1 109 ? 5.274 8.542 0.248 1.00 95.12 109 ALA A N 1
ATOM 869 C CA . ALA A 1 109 ? 6.185 7.659 -0.469 1.00 95.12 109 ALA A CA 1
ATOM 870 C C . ALA A 1 109 ? 5.456 6.873 -1.563 1.00 95.12 109 ALA A C 1
ATOM 872 O O . ALA A 1 109 ? 4.267 6.561 -1.449 1.00 95.12 109 ALA A O 1
ATOM 873 N N . ALA A 1 110 ? 6.177 6.527 -2.627 1.00 95.38 110 ALA A N 1
ATOM 874 C CA . ALA A 1 110 ? 5.670 5.686 -3.700 1.00 95.38 110 ALA A CA 1
ATOM 875 C C . ALA A 1 110 ? 6.776 4.762 -4.219 1.00 95.38 110 ALA A C 1
ATOM 877 O O . ALA A 1 110 ? 7.812 5.227 -4.685 1.00 95.38 110 ALA A O 1
ATOM 878 N N . HIS A 1 111 ? 6.534 3.454 -4.169 1.00 95.88 111 HIS A N 1
ATOM 879 C CA . HIS A 1 111 ? 7.475 2.422 -4.587 1.00 95.88 111 HIS A CA 1
ATOM 880 C C . HIS A 1 111 ? 6.836 1.510 -5.632 1.00 95.88 111 HIS A C 1
ATOM 882 O O . HIS A 1 111 ? 5.711 1.027 -5.468 1.00 95.88 111 HIS A O 1
ATOM 888 N N . GLY A 1 112 ? 7.578 1.262 -6.705 1.00 95.62 112 GLY A N 1
ATOM 889 C CA . GLY A 1 112 ? 7.226 0.320 -7.757 1.00 95.62 112 GLY A CA 1
ATOM 890 C C . GLY A 1 112 ? 8.453 -0.444 -8.237 1.00 95.62 112 GLY A C 1
ATOM 891 O O . GLY A 1 112 ? 9.579 -0.105 -7.878 1.00 95.62 112 GLY A O 1
ATOM 892 N N . SER A 1 113 ? 8.233 -1.453 -9.072 1.00 96.69 113 SER A N 1
ATOM 893 C CA . SER A 1 113 ? 9.305 -2.186 -9.746 1.00 96.69 113 SER A CA 1
ATOM 894 C C . SER A 1 113 ? 10.138 -1.254 -10.620 1.00 96.69 113 SER A C 1
ATOM 896 O O . SER A 1 113 ? 9.595 -0.424 -11.352 1.00 96.69 113 SER A O 1
ATOM 898 N N . ARG A 1 114 ? 11.458 -1.404 -10.586 1.00 95.94 114 ARG A N 1
ATOM 899 C CA . ARG A 1 114 ? 12.376 -0.620 -11.407 1.00 95.94 114 ARG A CA 1
ATOM 900 C C . ARG A 1 114 ? 12.343 -1.131 -12.842 1.00 95.94 114 ARG A C 1
ATOM 902 O O . ARG A 1 114 ? 12.685 -2.276 -13.113 1.00 95.94 114 ARG A O 1
ATOM 909 N N . PHE A 1 115 ? 11.940 -0.258 -13.754 1.00 94.81 115 PHE A N 1
ATOM 910 C CA . PHE A 1 115 ? 11.963 -0.502 -15.194 1.00 94.81 115 PHE A CA 1
ATOM 911 C C . PHE A 1 115 ? 12.920 0.494 -15.866 1.00 94.81 115 PHE A C 1
ATOM 913 O O . PHE A 1 115 ? 13.199 1.547 -15.285 1.00 94.81 115 PHE A O 1
ATOM 920 N N . PRO A 1 116 ? 13.420 0.189 -17.076 1.00 93.06 116 PRO A N 1
ATOM 921 C CA . PRO A 1 116 ? 14.125 1.162 -17.902 1.00 93.06 116 PRO A CA 1
ATOM 922 C C . PRO A 1 116 ? 13.265 2.398 -18.195 1.00 93.06 116 PRO A C 1
ATOM 924 O O . PRO A 1 116 ? 12.037 2.374 -18.052 1.00 93.06 116 PRO A O 1
ATOM 927 N N . ALA A 1 117 ? 13.908 3.481 -18.627 1.00 89.94 117 ALA A N 1
ATOM 928 C CA . ALA A 1 117 ? 13.189 4.666 -19.074 1.00 89.94 117 ALA A CA 1
ATOM 929 C C . ALA A 1 117 ? 12.345 4.345 -20.320 1.00 89.94 117 ALA A C 1
ATOM 931 O O . ALA A 1 117 ? 12.687 3.472 -21.113 1.00 89.94 117 ALA A O 1
ATOM 932 N N . VAL A 1 118 ? 11.223 5.048 -20.488 1.00 88.06 118 VAL A N 1
ATOM 933 C CA . VAL A 1 118 ? 10.402 4.942 -21.702 1.00 88.06 118 VAL A CA 1
ATOM 934 C C . VAL A 1 118 ? 10.927 5.895 -22.791 1.00 88.06 118 VAL A C 1
ATOM 936 O O . VAL A 1 118 ? 11.264 7.034 -22.460 1.00 88.06 118 VAL A O 1
ATOM 939 N N . PRO A 1 119 ? 10.942 5.497 -24.081 1.00 91.88 119 PRO A N 1
ATOM 940 C CA . PRO A 1 119 ? 10.627 4.160 -24.598 1.00 91.88 119 PRO A CA 1
ATOM 941 C C . PRO A 1 119 ? 11.698 3.135 -24.192 1.00 91.88 119 PRO A C 1
ATOM 943 O O . PRO A 1 119 ? 12.873 3.471 -24.152 1.00 91.88 119 PRO A O 1
ATOM 946 N N . PHE A 1 120 ? 11.297 1.892 -23.905 1.00 91.69 120 PHE A N 1
ATOM 947 C CA . PHE A 1 120 ? 12.232 0.863 -23.439 1.00 91.69 120 PHE A CA 1
ATOM 948 C C . PHE A 1 120 ? 13.259 0.516 -24.523 1.00 91.69 120 PHE A C 1
ATOM 950 O O . PHE A 1 120 ? 12.909 -0.075 -25.545 1.00 91.69 120 PHE A O 1
ATOM 957 N N . THR A 1 121 ? 14.517 0.874 -24.282 1.00 94.38 121 THR A N 1
ATOM 958 C CA . THR A 1 121 ? 15.663 0.549 -25.146 1.00 94.38 121 THR A CA 1
ATOM 959 C C . THR A 1 121 ? 16.602 -0.472 -24.514 1.00 94.38 121 THR A C 1
ATOM 961 O O . THR A 1 121 ? 17.370 -1.123 -25.220 1.00 94.38 121 THR A O 1
ATOM 964 N N . GLU A 1 122 ? 16.502 -0.669 -23.201 1.00 94.31 122 GLU A N 1
ATOM 965 C CA . GLU A 1 122 ? 17.271 -1.640 -22.431 1.00 94.31 122 GLU A CA 1
ATOM 966 C C . GLU A 1 122 ? 16.390 -2.803 -21.935 1.00 94.31 122 GLU A C 1
ATOM 968 O O . GLU A 1 122 ? 15.174 -2.648 -21.774 1.00 94.31 122 GLU A O 1
ATOM 973 N N . PRO A 1 123 ? 16.981 -3.977 -21.644 1.00 93.88 123 PRO A N 1
ATOM 974 C CA . PRO A 1 123 ? 16.288 -5.052 -20.944 1.00 93.88 123 PRO A CA 1
ATOM 975 C C . PRO A 1 123 ? 15.836 -4.634 -19.540 1.00 93.88 123 PRO A C 1
ATOM 977 O O . PRO A 1 123 ? 16.482 -3.834 -18.863 1.00 93.88 123 PRO A O 1
ATOM 980 N N . VAL A 1 124 ? 14.746 -5.238 -19.069 1.00 94.50 124 VAL A N 1
ATOM 981 C CA . VAL A 1 124 ? 14.333 -5.127 -17.667 1.00 94.50 124 VAL A CA 1
ATOM 982 C C . VAL A 1 124 ? 15.283 -5.956 -16.809 1.00 94.50 124 VAL A C 1
ATOM 984 O O . VAL A 1 124 ? 15.405 -7.161 -17.014 1.00 94.50 124 VAL A O 1
ATOM 987 N N . GLU A 1 125 ? 15.925 -5.309 -15.840 1.00 94.62 125 GLU A N 1
ATOM 988 C CA . GLU A 1 125 ? 16.786 -5.965 -14.857 1.00 94.62 125 GLU A CA 1
ATOM 989 C C . GLU A 1 125 ? 15.920 -6.727 -13.832 1.00 94.62 125 GLU A C 1
ATOM 991 O O . GLU A 1 125 ? 15.175 -6.083 -13.083 1.00 94.62 125 GLU A O 1
ATOM 996 N N . PRO A 1 126 ? 15.981 -8.074 -13.766 1.00 94.75 126 PRO A N 1
ATOM 997 C CA . PRO A 1 126 ? 15.099 -8.861 -12.903 1.00 94.75 126 PRO A CA 1
ATOM 998 C C . PRO A 1 126 ? 15.213 -8.511 -11.419 1.00 94.75 126 PRO A C 1
ATOM 1000 O O . PRO A 1 126 ? 14.211 -8.544 -10.711 1.00 94.75 126 PRO A O 1
ATOM 1003 N N . THR A 1 127 ? 16.405 -8.127 -10.952 1.00 94.56 127 THR A N 1
ATOM 1004 C CA . THR A 1 127 ? 16.625 -7.718 -9.552 1.00 94.56 127 THR A CA 1
ATOM 1005 C C . THR A 1 127 ? 15.917 -6.410 -9.182 1.00 94.56 127 THR A C 1
ATOM 1007 O O . THR A 1 127 ? 15.725 -6.124 -8.004 1.00 94.56 127 THR A O 1
ATOM 1010 N N . GLY A 1 128 ? 15.482 -5.628 -10.175 1.00 93.81 128 GLY A N 1
ATOM 1011 C CA . GLY A 1 128 ? 14.668 -4.431 -9.983 1.00 93.81 128 GLY A CA 1
ATOM 1012 C C . GLY A 1 128 ? 13.167 -4.704 -9.848 1.00 93.81 128 GLY A C 1
ATOM 1013 O O . GLY A 1 128 ? 12.414 -3.781 -9.533 1.00 93.81 128 GLY A O 1
ATOM 1014 N N . LEU A 1 129 ? 12.706 -5.932 -10.098 1.00 96.62 129 LEU A N 1
ATOM 1015 C CA . LEU A 1 129 ? 11.292 -6.285 -10.019 1.00 96.62 129 LEU A CA 1
ATOM 1016 C C . LEU A 1 129 ? 10.891 -6.597 -8.579 1.00 96.62 129 LEU A C 1
ATOM 1018 O O . LEU A 1 129 ? 11.458 -7.478 -7.938 1.00 96.62 129 LEU A O 1
ATOM 1022 N N . LEU A 1 130 ? 9.872 -5.895 -8.085 1.00 96.44 130 LEU A N 1
ATOM 1023 C CA . LEU A 1 130 ? 9.314 -6.173 -6.770 1.00 96.44 130 LEU A CA 1
ATOM 1024 C C . LEU A 1 130 ? 8.454 -7.435 -6.819 1.00 96.44 130 LEU A C 1
ATOM 1026 O O . LEU A 1 130 ? 7.680 -7.654 -7.756 1.00 96.44 130 LEU A O 1
ATOM 1030 N N . ASP A 1 131 ? 8.518 -8.209 -5.742 1.00 95.31 131 ASP A N 1
ATOM 1031 C CA . ASP A 1 131 ? 7.615 -9.319 -5.472 1.00 95.31 131 ASP A CA 1
ATOM 1032 C C . ASP A 1 131 ? 6.742 -9.047 -4.229 1.00 95.31 131 ASP A C 1
ATOM 1034 O O . ASP A 1 131 ? 6.747 -7.966 -3.630 1.00 95.31 131 ASP A O 1
ATOM 1038 N N . ALA A 1 132 ? 5.937 -10.036 -3.834 1.00 93.75 132 ALA A N 1
ATOM 1039 C CA . ALA A 1 132 ? 5.074 -9.916 -2.660 1.00 93.75 132 ALA A CA 1
ATOM 1040 C C . ALA A 1 132 ? 5.851 -9.793 -1.332 1.00 93.75 132 ALA A C 1
ATOM 1042 O O . ALA A 1 132 ? 5.301 -9.273 -0.361 1.00 93.75 132 ALA A O 1
ATOM 1043 N N . ALA A 1 133 ? 7.090 -10.292 -1.252 1.00 95.31 133 ALA A N 1
ATOM 1044 C CA . ALA A 1 133 ? 7.922 -10.165 -0.058 1.00 95.31 133 ALA A CA 1
ATOM 1045 C C . ALA A 1 133 ? 8.505 -8.750 0.048 1.00 95.31 133 ALA A C 1
ATOM 1047 O O . ALA A 1 133 ? 8.428 -8.150 1.121 1.00 95.31 133 ALA A O 1
ATOM 1048 N N . ALA A 1 134 ? 8.943 -8.179 -1.075 1.00 95.94 134 ALA A N 1
ATOM 1049 C CA . ALA A 1 134 ? 9.472 -6.822 -1.145 1.00 95.94 134 ALA A CA 1
ATOM 1050 C C . ALA A 1 134 ? 8.471 -5.771 -0.631 1.00 95.94 134 ALA A C 1
ATOM 1052 O O . ALA A 1 134 ? 8.861 -4.791 -0.004 1.00 95.94 134 ALA A O 1
ATOM 1053 N N . LYS A 1 135 ? 7.156 -5.993 -0.797 1.00 95.06 135 LYS A N 1
ATOM 1054 C CA . LYS A 1 135 ? 6.120 -5.127 -0.198 1.00 95.06 135 LYS A CA 1
ATOM 1055 C C . LYS A 1 135 ? 6.214 -5.031 1.327 1.00 95.06 135 LYS A C 1
ATOM 1057 O O . LYS A 1 135 ? 5.971 -3.964 1.880 1.00 95.06 135 LYS A O 1
ATOM 1062 N N . VAL A 1 136 ? 6.540 -6.133 2.001 1.00 95.19 136 VAL A N 1
ATOM 1063 C CA . VAL A 1 136 ? 6.690 -6.172 3.464 1.00 95.19 136 VAL A CA 1
ATOM 1064 C C . VAL A 1 136 ? 7.978 -5.481 3.890 1.00 95.19 136 VAL A C 1
ATOM 1066 O O . VAL A 1 136 ? 7.969 -4.727 4.858 1.00 95.19 136 VAL A O 1
ATOM 1069 N N . GLU A 1 137 ? 9.067 -5.701 3.159 1.00 96.06 137 GLU A N 1
ATOM 1070 C CA . GLU A 1 137 ? 10.356 -5.056 3.425 1.00 96.06 137 GLU A CA 1
ATOM 1071 C C . GLU A 1 137 ? 10.261 -3.537 3.275 1.00 96.06 137 GLU A C 1
ATOM 1073 O O . GLU A 1 137 ? 10.632 -2.809 4.192 1.00 96.06 137 GLU A O 1
ATOM 1078 N N . ILE A 1 138 ? 9.666 -3.068 2.175 1.00 96.19 138 ILE A N 1
ATOM 1079 C CA . ILE A 1 138 ? 9.418 -1.643 1.933 1.00 96.19 138 ILE A C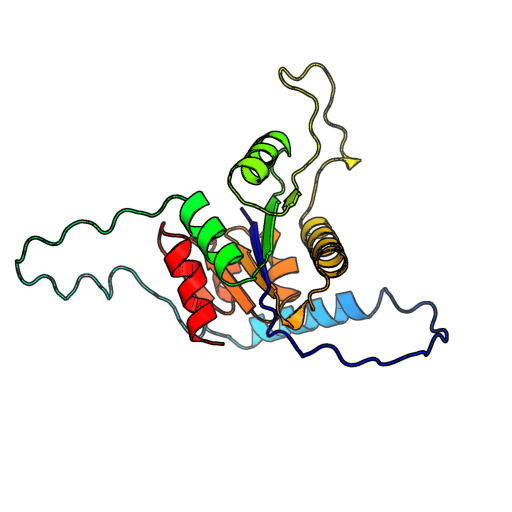A 1
ATOM 1080 C C . ILE A 1 138 ? 8.511 -1.062 3.020 1.00 96.19 138 ILE A C 1
ATOM 1082 O O . ILE A 1 138 ? 8.817 -0.007 3.561 1.00 96.19 138 ILE A O 1
ATOM 1086 N N . ALA A 1 139 ? 7.420 -1.745 3.384 1.00 94.12 139 ALA A N 1
ATOM 1087 C CA . ALA A 1 139 ? 6.537 -1.264 4.444 1.00 94.12 139 ALA A CA 1
ATOM 1088 C C . ALA A 1 139 ? 7.261 -1.140 5.795 1.00 94.12 139 ALA A C 1
ATOM 1090 O O . ALA A 1 139 ? 7.049 -0.154 6.493 1.00 94.12 139 ALA A O 1
ATOM 1091 N N . ASN A 1 140 ? 8.132 -2.092 6.150 1.00 94.12 140 ASN A N 1
ATOM 1092 C CA . ASN A 1 140 ? 8.940 -1.998 7.368 1.00 94.12 140 ASN A CA 1
ATOM 1093 C C . ASN A 1 140 ? 9.918 -0.812 7.303 1.00 94.12 140 ASN A C 1
ATOM 1095 O O . ASN A 1 140 ? 9.989 -0.051 8.261 1.00 94.12 140 ASN A O 1
ATOM 1099 N N . GLY A 1 141 ? 10.611 -0.618 6.176 1.00 96.19 141 GLY A N 1
ATOM 1100 C CA . GLY A 1 141 ? 11.515 0.523 5.993 1.00 96.19 141 GLY A CA 1
ATOM 1101 C C . GLY A 1 141 ? 10.793 1.868 6.100 1.00 96.19 141 GLY A C 1
ATOM 1102 O O . GLY A 1 141 ? 11.283 2.779 6.755 1.00 96.19 141 GLY A O 1
ATOM 1103 N N . LEU A 1 142 ? 9.581 1.968 5.548 1.00 95.06 142 LEU A N 1
ATOM 1104 C CA . LEU A 1 142 ? 8.739 3.159 5.684 1.00 95.06 142 LEU A CA 1
ATOM 1105 C C . LEU A 1 142 ? 8.246 3.374 7.119 1.00 95.06 142 LEU A C 1
ATOM 1107 O O . LEU A 1 142 ? 8.115 4.514 7.550 1.00 95.06 142 LEU A O 1
ATOM 1111 N N . CYS A 1 143 ? 7.976 2.301 7.870 1.00 93.31 143 CYS A N 1
ATOM 1112 C CA . CYS A 1 143 ? 7.635 2.423 9.289 1.00 93.31 143 CYS A CA 1
ATOM 1113 C C . CYS A 1 143 ? 8.794 3.042 10.079 1.00 93.31 143 CYS A C 1
ATOM 1115 O O . CYS A 1 143 ? 8.583 3.961 10.866 1.00 93.31 143 CYS A O 1
ATOM 1117 N N . GLU A 1 144 ? 10.018 2.575 9.825 1.00 94.88 144 GLU A N 1
ATOM 1118 C CA . GLU A 1 144 ? 11.235 3.125 10.427 1.00 94.88 144 GLU A CA 1
ATOM 1119 C C . GLU A 1 144 ? 11.460 4.587 10.010 1.00 94.88 144 GLU A C 1
ATOM 1121 O O . GLU A 1 144 ? 11.705 5.434 10.867 1.00 94.88 144 GLU A O 1
ATOM 1126 N N . GLU A 1 145 ? 11.317 4.902 8.719 1.00 94.88 145 GLU A N 1
ATOM 1127 C CA . GLU A 1 145 ? 11.488 6.255 8.173 1.00 94.88 145 GLU A CA 1
ATOM 1128 C C . GLU A 1 145 ? 10.477 7.255 8.750 1.00 94.88 145 GLU A C 1
ATOM 1130 O O . GLU A 1 145 ? 10.840 8.379 9.097 1.00 94.88 145 GLU A O 1
ATOM 1135 N N . PHE A 1 146 ? 9.212 6.852 8.882 1.00 91.56 146 PHE A N 1
ATOM 1136 C CA . PHE A 1 146 ? 8.148 7.707 9.412 1.00 91.56 146 PHE A CA 1
ATOM 1137 C C . PHE A 1 146 ? 8.046 7.680 10.942 1.00 91.56 146 PHE A C 1
ATOM 1139 O O . PHE A 1 146 ? 7.251 8.429 11.506 1.00 91.56 146 PHE A O 1
ATOM 1146 N N . GLY A 1 147 ? 8.830 6.838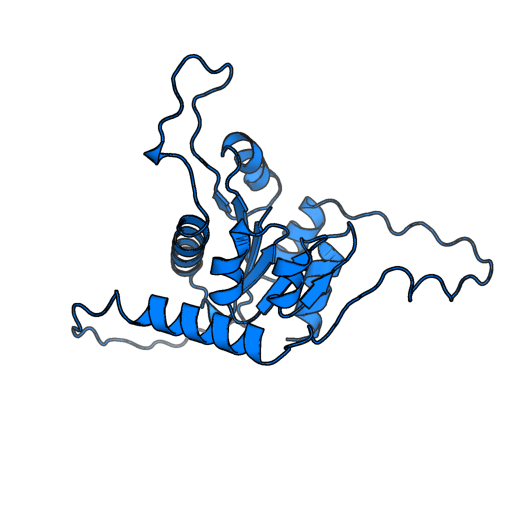 11.623 1.00 92.06 147 GLY A N 1
ATOM 1147 C CA . GLY A 1 147 ? 8.774 6.689 13.077 1.00 92.06 147 GLY A CA 1
ATOM 1148 C C . GLY A 1 147 ? 7.440 6.129 13.583 1.00 92.06 147 GLY A C 1
ATOM 1149 O O . GLY A 1 147 ? 6.989 6.515 14.660 1.00 92.06 147 GLY A O 1
ATOM 1150 N N . VAL A 1 148 ? 6.798 5.247 12.812 1.00 89.00 148 VAL A N 1
ATOM 1151 C CA . VAL A 1 148 ? 5.495 4.644 13.143 1.00 89.00 148 VAL A CA 1
ATOM 1152 C C . VAL A 1 148 ? 5.641 3.164 13.483 1.00 89.00 148 VAL A C 1
ATOM 1154 O O . VAL A 1 148 ? 6.406 2.443 12.841 1.00 89.00 148 VAL A O 1
ATOM 1157 N N . ASP A 1 149 ? 4.892 2.678 14.476 1.00 88.56 149 ASP A N 1
ATOM 1158 C CA . ASP A 1 149 ? 4.871 1.247 14.774 1.00 88.56 149 ASP A CA 1
ATOM 1159 C C . ASP A 1 149 ? 4.033 0.493 13.731 1.00 88.56 149 ASP A C 1
ATOM 1161 O O . ASP A 1 149 ? 2.994 0.954 13.242 1.00 88.56 149 ASP A O 1
ATOM 1165 N N . ARG A 1 150 ? 4.459 -0.726 13.390 1.00 88.38 150 ARG A N 1
ATOM 1166 C CA . ARG A 1 150 ? 3.721 -1.571 12.440 1.00 88.38 150 ARG A CA 1
ATOM 1167 C C . ARG A 1 150 ? 2.328 -1.953 12.963 1.00 88.38 150 ARG A C 1
ATOM 1169 O O . ARG A 1 150 ? 1.430 -2.220 12.164 1.00 88.38 150 ARG A O 1
ATOM 1176 N N . GLY A 1 151 ? 2.138 -1.987 14.279 1.00 88.38 151 GLY A N 1
ATOM 1177 C CA . GLY A 1 151 ? 0.853 -2.154 14.953 1.00 88.38 151 GLY A CA 1
ATOM 1178 C C . GLY A 1 151 ? -0.134 -1.018 14.672 1.00 88.38 151 GLY A C 1
ATOM 1179 O O . GLY A 1 151 ? -1.341 -1.257 14.650 1.00 88.38 151 GLY A O 1
ATOM 1180 N N . ASP A 1 152 ? 0.361 0.172 14.338 1.00 88.56 152 ASP A N 1
ATOM 1181 C CA . ASP A 1 152 ? -0.470 1.345 14.053 1.00 88.56 152 ASP A CA 1
ATOM 1182 C C . ASP A 1 152 ? -0.795 1.502 12.562 1.00 88.56 152 ASP A C 1
ATOM 1184 O O . ASP A 1 152 ? -1.647 2.310 12.164 1.00 88.56 152 ASP A O 1
ATOM 1188 N N . CYS A 1 153 ? -0.185 0.676 11.716 1.00 92.56 153 CYS A N 1
ATOM 1189 C CA . CYS A 1 153 ? -0.367 0.708 10.273 1.00 92.56 153 CYS A CA 1
ATOM 1190 C C . CYS A 1 153 ? -1.677 0.047 9.815 1.00 92.56 153 CYS A C 1
ATOM 1192 O O . CYS A 1 153 ? -2.094 -0.998 10.322 1.00 92.56 153 CYS A O 1
ATOM 1194 N N . VAL A 1 154 ? -2.297 0.636 8.789 1.00 94.19 154 VAL A N 1
ATOM 1195 C CA . VAL A 1 154 ? -3.409 0.047 8.030 1.00 94.19 154 VAL A CA 1
ATOM 1196 C C . VAL A 1 154 ? -2.970 -0.214 6.600 1.00 94.19 154 VAL A C 1
ATOM 1198 O O . VAL A 1 154 ? -2.427 0.676 5.946 1.00 94.19 154 VAL A O 1
ATOM 1201 N N . VAL A 1 155 ? -3.267 -1.409 6.097 1.00 95.06 155 VAL A N 1
ATOM 1202 C CA . VAL A 1 155 ? -2.925 -1.833 4.733 1.00 95.06 155 VAL A CA 1
ATOM 1203 C C . VAL A 1 155 ? -4.188 -1.943 3.885 1.00 95.06 155 VAL A C 1
ATOM 1205 O O . VAL A 1 155 ? -5.098 -2.689 4.233 1.00 95.06 155 VAL A O 1
ATOM 1208 N N . TYR A 1 156 ? -4.236 -1.257 2.745 1.00 94.62 156 TYR A N 1
ATOM 1209 C CA . TYR A 1 156 ? -5.332 -1.365 1.773 1.00 94.62 156 TYR A CA 1
ATOM 1210 C C . TYR A 1 156 ? -4.834 -2.053 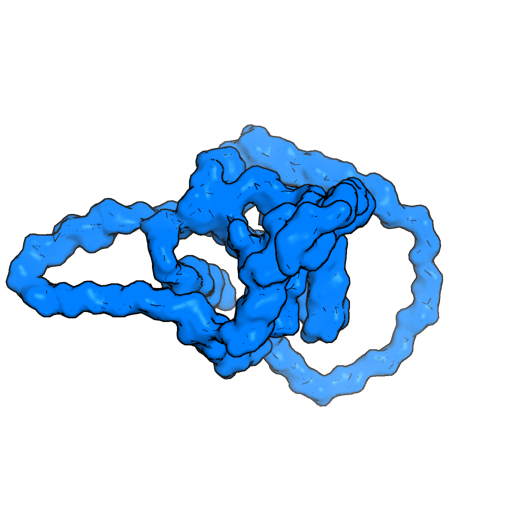0.507 1.00 94.62 156 TYR A C 1
ATOM 1212 O O . TYR A 1 156 ? -3.886 -1.559 -0.094 1.00 94.62 156 TYR A O 1
ATOM 1220 N N . GLY A 1 157 ? -5.465 -3.144 0.073 1.00 93.50 157 GLY A N 1
ATOM 1221 C CA . GLY A 1 157 ? -5.015 -3.906 -1.096 1.00 93.50 157 GLY A CA 1
ATOM 1222 C C . GLY A 1 157 ? -6.138 -4.641 -1.818 1.00 93.50 157 GLY A C 1
ATOM 1223 O O . GLY A 1 157 ? -7.232 -4.820 -1.285 1.00 93.50 157 GLY A O 1
ATOM 1224 N N . ASP A 1 158 ? -5.861 -5.053 -3.048 1.00 93.38 158 ASP A N 1
ATOM 1225 C CA . ASP A 1 158 ? -6.831 -5.653 -3.973 1.00 93.38 158 ASP A CA 1
ATOM 1226 C C . ASP A 1 158 ? -6.361 -6.998 -4.550 1.00 93.38 158 ASP A C 1
ATOM 1228 O O . ASP A 1 158 ? -7.160 -7.801 -5.039 1.00 93.38 158 ASP A O 1
ATOM 1232 N N . SER A 1 159 ? -5.058 -7.275 -4.465 1.00 91.38 159 SER A N 1
ATOM 1233 C CA . SER A 1 159 ? -4.406 -8.378 -5.161 1.00 91.38 159 SER A CA 1
ATOM 1234 C C . SER A 1 159 ? -3.839 -9.420 -4.201 1.00 91.38 159 SER A C 1
ATOM 1236 O O . SER A 1 159 ? -3.423 -9.121 -3.085 1.00 91.38 159 SER A O 1
ATOM 1238 N N . LEU A 1 160 ? -3.696 -10.661 -4.675 1.00 93.06 160 LEU A N 1
ATOM 1239 C CA . LEU A 1 160 ? -2.975 -11.706 -3.942 1.00 93.06 160 LEU A CA 1
ATOM 1240 C C . LEU A 1 160 ? -1.521 -11.344 -3.607 1.00 93.06 160 LEU A C 1
ATOM 1242 O O . LEU A 1 160 ? -0.960 -11.893 -2.661 1.00 93.06 160 LEU A O 1
ATOM 1246 N N . SER A 1 161 ? -0.913 -10.410 -4.342 1.00 93.31 161 SER A N 1
ATOM 1247 C CA . SER A 1 161 ? 0.415 -9.893 -3.990 1.00 93.31 161 SER A CA 1
ATOM 1248 C C . SER A 1 161 ? 0.450 -9.180 -2.629 1.00 93.31 161 SER A C 1
ATOM 1250 O O . SER A 1 161 ? 1.530 -9.000 -2.077 1.00 93.31 161 SER A O 1
ATOM 1252 N N . ASP A 1 162 ? -0.705 -8.807 -2.070 1.00 94.56 162 ASP A N 1
ATOM 1253 C CA . ASP A 1 162 ? -0.829 -8.138 -0.771 1.00 94.56 162 ASP A CA 1
ATOM 1254 C C . ASP A 1 162 ? -1.000 -9.120 0.402 1.00 94.56 162 ASP A C 1
ATOM 1256 O O . ASP A 1 162 ? -0.951 -8.701 1.556 1.00 94.56 162 ASP A O 1
ATOM 1260 N N . VAL A 1 163 ? -1.144 -10.430 0.148 1.00 94.56 163 VAL A N 1
ATOM 1261 C CA . VAL A 1 163 ? -1.402 -11.451 1.188 1.00 94.56 163 VAL A CA 1
ATOM 1262 C C . VAL A 1 163 ? -0.363 -11.419 2.306 1.00 94.56 163 VAL A C 1
ATOM 1264 O O . VAL A 1 163 ? -0.717 -11.458 3.486 1.00 94.56 163 VAL A O 1
ATOM 1267 N N . ARG A 1 164 ? 0.926 -11.332 1.949 1.00 94.75 164 ARG A N 1
ATOM 1268 C CA . ARG A 1 164 ? 2.009 -11.276 2.942 1.00 94.75 164 ARG A CA 1
ATOM 1269 C C . ARG A 1 164 ? 1.907 -10.030 3.812 1.00 94.75 164 ARG A C 1
ATOM 1271 O O . ARG A 1 164 ? 2.135 -10.110 5.014 1.00 94.75 164 ARG A O 1
ATOM 1278 N N . LEU A 1 165 ? 1.521 -8.906 3.219 1.00 92.38 165 LEU A N 1
ATOM 1279 C CA . LEU A 1 165 ? 1.414 -7.648 3.934 1.00 92.38 165 LEU A CA 1
ATOM 1280 C C . LEU A 1 165 ? 0.154 -7.574 4.805 1.00 92.38 165 LEU A C 1
ATOM 1282 O O . LEU A 1 165 ? 0.231 -7.095 5.931 1.00 92.38 165 LEU A O 1
ATOM 1286 N N . PHE A 1 166 ? -0.971 -8.135 4.353 1.00 94.56 166 PHE A N 1
ATOM 1287 C CA . PHE A 1 166 ? -2.186 -8.282 5.167 1.00 94.56 166 PHE A CA 1
ATOM 1288 C C . PHE A 1 166 ? -1.917 -9.089 6.437 1.00 94.56 166 PHE A C 1
ATOM 1290 O O . PHE A 1 166 ? -2.479 -8.796 7.486 1.00 94.56 166 PHE A O 1
ATOM 1297 N N . GLY A 1 167 ? -1.041 -10.091 6.346 1.00 92.50 167 GLY A N 1
ATOM 1298 C CA . GLY A 1 167 ? -0.601 -10.871 7.496 1.00 92.50 167 GLY A CA 1
ATOM 1299 C C . GLY A 1 167 ? 0.413 -10.166 8.402 1.00 92.50 167 GLY A C 1
ATOM 1300 O O . GLY A 1 167 ? 0.628 -10.639 9.516 1.00 92.50 167 GLY A O 1
ATOM 1301 N N . ALA A 1 168 ? 1.045 -9.079 7.945 1.00 92.56 168 ALA A N 1
ATOM 1302 C CA . ALA A 1 168 ? 2.106 -8.366 8.660 1.00 92.56 168 ALA A CA 1
ATOM 1303 C C . ALA A 1 168 ? 1.589 -7.251 9.587 1.00 92.56 168 ALA A C 1
ATOM 1305 O O . ALA A 1 168 ? 2.303 -6.860 10.513 1.00 92.56 168 ALA A O 1
ATOM 1306 N N . VAL A 1 169 ? 0.366 -6.767 9.358 1.00 91.81 169 VAL A N 1
ATOM 1307 C CA . VAL A 1 169 ? -0.275 -5.684 10.121 1.00 91.81 169 VAL A CA 1
ATOM 1308 C C . VAL A 1 169 ? -1.544 -6.174 10.825 1.00 91.81 169 VAL A C 1
ATOM 1310 O O . VAL A 1 169 ? -2.159 -7.146 10.379 1.00 91.81 169 VAL A O 1
ATOM 1313 N N . PRO A 1 170 ? -1.980 -5.521 11.914 1.00 91.69 170 PRO A N 1
ATOM 1314 C CA . PRO A 1 170 ? -3.205 -5.916 12.602 1.00 91.69 170 PRO A CA 1
ATOM 1315 C C . PRO A 1 170 ? -4.474 -5.525 11.842 1.00 91.69 170 PRO A C 1
ATOM 1317 O O . PRO A 1 170 ? -5.498 -6.179 12.031 1.00 91.69 170 PRO A O 1
ATOM 1320 N N . VAL A 1 171 ? -4.429 -4.490 10.992 1.00 94.06 171 VAL A N 1
ATOM 1321 C CA . VAL A 1 171 ? -5.603 -4.006 10.255 1.00 94.06 171 VAL A CA 1
ATOM 1322 C C . VAL A 1 171 ? -5.338 -3.954 8.754 1.00 94.06 171 VAL A C 1
ATOM 1324 O O . VAL A 1 171 ? -4.422 -3.279 8.287 1.00 94.06 171 VAL A O 1
ATOM 1327 N N . SER A 1 172 ? -6.181 -4.646 7.990 1.00 94.62 172 SER A N 1
ATOM 1328 C CA . SER A 1 172 ? -6.099 -4.723 6.537 1.00 94.62 172 SER A CA 1
ATOM 1329 C C . SER A 1 172 ? -7.476 -4.604 5.888 1.00 94.62 172 SER A C 1
ATOM 1331 O O . SER A 1 172 ? -8.475 -5.114 6.397 1.00 94.62 172 SER A O 1
ATOM 1333 N N . VAL A 1 173 ? -7.531 -3.923 4.747 1.00 95.38 173 VAL A N 1
ATOM 1334 C CA . VAL A 1 173 ? -8.761 -3.635 4.010 1.00 95.38 173 VAL A CA 1
ATOM 1335 C C . VAL A 1 173 ? -8.632 -4.157 2.587 1.00 95.38 173 VAL A C 1
ATOM 1337 O O . VAL A 1 173 ? -7.855 -3.640 1.783 1.00 95.38 173 VAL A O 1
ATOM 1340 N N . ALA A 1 174 ? -9.429 -5.167 2.258 1.00 95.44 174 ALA A N 1
ATOM 1341 C CA . ALA A 1 174 ? -9.584 -5.656 0.896 1.00 95.44 174 ALA A CA 1
ATOM 1342 C C . ALA A 1 174 ? -10.495 -4.710 0.089 1.00 95.44 174 ALA A C 1
ATOM 1344 O O . ALA A 1 174 ? -11.693 -4.639 0.364 1.00 95.44 174 ALA A O 1
ATOM 1345 N N . ILE A 1 175 ? -9.957 -3.998 -0.908 1.00 92.88 175 ILE A N 1
ATOM 1346 C CA . ILE A 1 175 ? -10.705 -3.062 -1.770 1.00 92.88 175 ILE A CA 1
ATOM 1347 C C . ILE A 1 175 ? -10.951 -3.703 -3.135 1.00 92.88 175 ILE A C 1
ATOM 1349 O O . ILE A 1 175 ? -9.997 -3.943 -3.862 1.00 92.88 175 ILE A O 1
ATOM 1353 N N . ILE A 1 176 ? -12.217 -3.944 -3.506 1.00 91.75 176 ILE A N 1
ATOM 1354 C CA . ILE A 1 176 ? -12.593 -4.579 -4.795 1.00 91.75 176 ILE A CA 1
ATOM 1355 C C . ILE A 1 176 ? -11.688 -5.799 -5.092 1.00 91.75 176 ILE A C 1
ATOM 1357 O O . ILE A 1 176 ? -11.161 -5.972 -6.189 1.00 91.75 176 ILE A O 1
ATOM 1361 N N . ALA A 1 177 ? -11.437 -6.605 -4.061 1.00 89.75 177 ALA A N 1
ATOM 1362 C CA . ALA A 1 177 ? -10.351 -7.572 -4.080 1.00 89.75 177 ALA A CA 1
ATOM 1363 C C . ALA A 1 177 ? -10.788 -8.963 -4.549 1.00 89.75 177 ALA A C 1
ATOM 1365 O O . ALA A 1 177 ? -11.965 -9.328 -4.487 1.00 89.75 177 ALA A O 1
ATOM 1366 N N . ASP A 1 178 ? -9.797 -9.775 -4.923 1.00 87.88 178 ASP A N 1
ATOM 1367 C CA . ASP A 1 178 ? -9.963 -11.220 -5.089 1.00 87.88 178 ASP A CA 1
ATOM 1368 C C . ASP A 1 178 ? -10.597 -11.843 -3.819 1.00 87.88 178 ASP A C 1
ATOM 1370 O O . ASP A 1 178 ? -10.146 -11.540 -2.707 1.00 87.88 178 ASP A O 1
ATOM 1374 N N . PRO A 1 179 ? -11.600 -12.738 -3.936 1.00 90.06 179 PRO A N 1
ATOM 1375 C CA . PRO A 1 179 ? -12.253 -13.369 -2.783 1.00 90.06 179 PRO A CA 1
ATOM 1376 C C . PRO A 1 179 ? -11.290 -14.050 -1.802 1.00 90.06 179 PRO A C 1
ATOM 1378 O O . PRO A 1 179 ? -11.542 -14.087 -0.597 1.00 90.06 179 PRO A O 1
ATOM 1381 N N . ARG A 1 180 ? -10.159 -14.565 -2.298 1.00 91.12 180 ARG A N 1
ATOM 1382 C CA . ARG A 1 180 ? -9.118 -15.163 -1.457 1.00 91.12 180 ARG A CA 1
ATOM 1383 C C . ARG A 1 180 ? -8.435 -14.107 -0.593 1.00 91.12 180 ARG A C 1
ATOM 1385 O O . ARG A 1 180 ? -8.200 -14.373 0.579 1.00 91.12 180 ARG A O 1
ATOM 1392 N N . LEU A 1 181 ? -8.183 -12.905 -1.114 1.00 92.12 181 LEU A N 1
ATOM 1393 C CA . LEU A 1 181 ? -7.665 -11.804 -0.297 1.00 92.12 181 LEU A CA 1
ATOM 1394 C C . LEU A 1 181 ? -8.719 -11.319 0.708 1.00 92.12 181 LEU A C 1
ATOM 1396 O O . LEU A 1 181 ? -8.387 -11.085 1.866 1.00 92.12 181 LEU A O 1
ATOM 1400 N N . VAL A 1 182 ? -9.993 -11.242 0.301 1.00 94.75 182 VAL A N 1
ATOM 1401 C CA . VAL A 1 182 ? -11.107 -10.869 1.195 1.00 94.75 182 VAL A CA 1
ATOM 1402 C C . VAL A 1 182 ? -11.170 -11.778 2.425 1.00 94.75 182 VAL A C 1
ATOM 1404 O O . VAL A 1 182 ? -11.333 -11.278 3.532 1.00 94.75 182 VAL A O 1
ATOM 1407 N N . SER A 1 183 ? -10.980 -13.093 2.261 1.00 92.88 183 SER A N 1
ATOM 1408 C CA . SER A 1 183 ? -10.974 -14.043 3.391 1.00 92.88 183 SER A CA 1
ATOM 1409 C C . SER A 1 183 ? -9.828 -13.852 4.396 1.00 92.88 183 SER A C 1
ATOM 1411 O O . SER A 1 183 ? -9.865 -14.423 5.484 1.00 92.88 183 SER A O 1
ATOM 1413 N N . LEU A 1 184 ? -8.809 -13.066 4.041 1.00 93.94 184 LEU A N 1
ATOM 1414 C CA . LEU A 1 184 ? -7.638 -12.787 4.874 1.00 93.94 184 LEU A CA 1
ATOM 1415 C C . LEU A 1 184 ? -7.669 -11.383 5.488 1.00 93.94 184 LEU A C 1
ATOM 1417 O O . LEU A 1 184 ? -6.906 -11.103 6.411 1.00 93.94 184 LEU A O 1
ATOM 1421 N N . ALA A 1 185 ? -8.514 -10.501 4.958 1.00 94.75 185 ALA A N 1
ATOM 1422 C CA . ALA A 1 185 ? -8.616 -9.114 5.375 1.00 94.75 185 ALA A CA 1
ATOM 1423 C C . ALA A 1 185 ? -9.371 -8.980 6.699 1.00 94.75 185 ALA A C 1
ATOM 1425 O O . ALA A 1 185 ? -10.316 -9.729 6.951 1.00 94.75 185 ALA A O 1
ATOM 1426 N N . THR A 1 186 ? -9.025 -7.983 7.516 1.00 95.31 186 THR A N 1
ATOM 1427 C CA . THR A 1 186 ? -9.874 -7.650 8.673 1.00 95.31 186 THR A CA 1
ATOM 1428 C C . THR A 1 186 ? -11.150 -6.928 8.245 1.00 95.31 186 THR A C 1
ATOM 1430 O O . THR A 1 186 ? -12.197 -7.094 8.867 1.00 95.31 186 THR A O 1
ATOM 1433 N N . HIS A 1 187 ? -11.085 -6.184 7.138 1.00 95.06 187 HIS A N 1
ATOM 1434 C CA . HIS A 1 187 ? -12.209 -5.471 6.544 1.00 95.06 187 HIS A CA 1
ATOM 1435 C C . HIS A 1 187 ? -12.274 -5.699 5.035 1.00 95.06 187 HIS A C 1
ATOM 1437 O O . HIS A 1 187 ? -11.260 -5.903 4.369 1.00 95.06 187 HIS A O 1
ATOM 1443 N N . SER A 1 188 ? -13.474 -5.589 4.468 1.00 95.00 188 SER A N 1
ATOM 1444 C CA . SER A 1 188 ? -13.658 -5.589 3.016 1.00 95.00 188 SER A CA 1
ATOM 1445 C C . SER A 1 188 ? -14.529 -4.420 2.580 1.00 95.00 188 SER A C 1
ATOM 1447 O O . SER A 1 188 ? -15.521 -4.079 3.229 1.00 95.00 188 SER A O 1
ATOM 1449 N N . TYR A 1 189 ? -14.146 -3.801 1.470 1.00 93.00 189 TYR A N 1
ATOM 1450 C CA . TYR A 1 189 ? -14.824 -2.649 0.908 1.00 93.00 189 TYR A CA 1
ATOM 1451 C C . TYR A 1 189 ? -15.053 -2.835 -0.591 1.00 93.00 189 TYR A C 1
ATOM 1453 O O . TYR A 1 189 ? -14.124 -3.039 -1.377 1.00 93.00 189 TYR A O 1
ATOM 1461 N N . VAL A 1 190 ? -16.319 -2.732 -0.995 1.00 91.12 190 VAL A N 1
ATOM 1462 C CA . VAL A 1 190 ? -16.738 -2.792 -2.396 1.00 91.12 190 VAL A CA 1
ATOM 1463 C C . VAL A 1 190 ? -17.256 -1.415 -2.800 1.00 91.12 190 VAL A C 1
ATOM 1465 O O . VAL A 1 190 ? -18.433 -1.091 -2.659 1.00 91.12 190 VAL A O 1
ATOM 1468 N N . GLY A 1 191 ? -16.353 -0.579 -3.303 1.00 87.88 191 GLY A N 1
ATOM 1469 C CA . GLY A 1 191 ? -16.661 0.770 -3.760 1.00 87.88 191 GLY A CA 1
ATOM 1470 C C . GLY A 1 191 ? -15.442 1.439 -4.385 1.00 87.88 191 GLY A C 1
ATOM 1471 O O . GLY A 1 191 ? -14.327 0.944 -4.271 1.00 87.88 191 GLY A O 1
ATOM 1472 N N . ARG A 1 192 ? -15.662 2.563 -5.072 1.00 84.12 192 ARG A N 1
ATOM 1473 C CA . ARG A 1 192 ? -14.609 3.296 -5.806 1.00 84.12 192 ARG A CA 1
ATOM 1474 C C . ARG A 1 192 ? -14.064 4.509 -5.056 1.00 84.12 192 ARG A C 1
ATOM 1476 O O . ARG A 1 192 ? -13.150 5.169 -5.529 1.00 84.12 192 ARG A O 1
ATOM 1483 N N . ASP A 1 193 ? -14.657 4.812 -3.909 1.00 86.88 193 ASP A N 1
ATOM 1484 C CA . ASP A 1 193 ? -14.310 5.962 -3.087 1.00 86.88 193 ASP A CA 1
ATOM 1485 C C . ASP A 1 193 ? -13.322 5.525 -2.001 1.00 86.88 193 ASP A C 1
ATOM 1487 O O . ASP A 1 193 ? -13.698 4.790 -1.083 1.00 86.88 193 ASP A O 1
ATOM 1491 N N . LEU A 1 194 ? -12.063 5.944 -2.146 1.00 85.19 194 LEU A N 1
ATOM 1492 C CA . LEU A 1 194 ? -10.973 5.600 -1.233 1.00 85.19 194 LEU A CA 1
ATOM 1493 C C . LEU A 1 194 ? -11.168 6.217 0.153 1.00 85.19 194 LEU A C 1
ATOM 1495 O O . LEU A 1 194 ? -10.808 5.591 1.148 1.00 85.19 194 LEU A O 1
ATOM 1499 N N . ARG A 1 195 ? -11.787 7.400 0.241 1.00 87.12 195 ARG A N 1
ATOM 1500 C CA . ARG A 1 195 ? -12.061 8.039 1.528 1.00 87.12 195 ARG A CA 1
ATOM 1501 C C . ARG A 1 195 ? -12.964 7.160 2.378 1.00 87.12 195 ARG A C 1
ATOM 1503 O O . ARG A 1 195 ? -12.667 6.940 3.543 1.00 87.12 195 ARG A O 1
ATOM 1510 N N . LYS A 1 196 ? -14.016 6.593 1.789 1.00 88.94 196 LYS A N 1
ATOM 1511 C CA . LYS A 1 196 ? -14.912 5.671 2.506 1.00 88.94 196 LYS A CA 1
ATOM 1512 C C . LYS A 1 196 ? -14.207 4.401 2.971 1.00 88.94 196 LYS A C 1
ATOM 1514 O O . LYS A 1 196 ? -14.529 3.891 4.040 1.00 88.94 196 LYS A O 1
ATOM 1519 N N . ALA A 1 197 ? -13.255 3.892 2.186 1.00 89.31 197 ALA A N 1
ATOM 1520 C CA . ALA A 1 197 ? -12.426 2.768 2.612 1.00 89.31 197 ALA A CA 1
ATOM 1521 C C . ALA A 1 197 ? -11.569 3.145 3.830 1.00 89.31 197 ALA A C 1
ATOM 1523 O O . ALA A 1 197 ? -11.470 2.362 4.767 1.00 89.31 197 ALA A O 1
ATOM 1524 N N . TYR A 1 198 ? -10.992 4.348 3.835 1.00 87.12 198 TYR A N 1
ATOM 1525 C CA . TYR A 1 198 ? -10.186 4.848 4.948 1.00 87.12 198 TYR A CA 1
ATOM 1526 C C . TYR A 1 198 ? -11.026 5.137 6.211 1.00 87.12 198 TYR A C 1
ATOM 1528 O O . TYR A 1 198 ? -10.662 4.727 7.314 1.00 87.12 198 TYR A O 1
ATOM 1536 N N . GLU A 1 199 ? -12.208 5.741 6.058 1.00 87.38 199 GLU A N 1
ATOM 1537 C CA . GLU A 1 199 ? -13.151 6.002 7.158 1.00 87.38 199 GLU A CA 1
ATOM 1538 C C . GLU A 1 199 ? -13.642 4.715 7.839 1.00 87.38 199 GLU A C 1
ATOM 1540 O O . GLU A 1 199 ? -13.846 4.717 9.054 1.00 87.38 199 GLU A O 1
ATOM 1545 N N . LEU A 1 200 ? -13.776 3.610 7.089 1.00 88.56 200 LEU A N 1
ATOM 1546 C CA . LEU A 1 200 ? -14.191 2.303 7.617 1.00 88.56 200 LEU A CA 1
ATOM 1547 C C . LEU A 1 200 ? -13.323 1.846 8.796 1.00 88.56 200 LEU A C 1
ATOM 1549 O O . LEU A 1 200 ? -13.837 1.245 9.736 1.00 88.56 200 LEU A O 1
ATOM 1553 N N . VAL A 1 201 ? -12.020 2.128 8.729 1.00 87.19 201 VAL A N 1
ATOM 1554 C CA . VAL A 1 201 ? -11.052 1.723 9.751 1.00 87.19 201 VAL A CA 1
ATOM 1555 C C . VAL A 1 201 ? -10.845 2.809 10.797 1.00 87.19 201 VAL A C 1
ATOM 1557 O O . VAL A 1 201 ? -10.744 2.481 11.975 1.00 87.19 201 VAL A O 1
ATOM 1560 N N . ARG A 1 202 ? -10.828 4.093 10.410 1.00 80.56 202 ARG A N 1
ATOM 1561 C CA . ARG A 1 202 ? -10.703 5.194 11.383 1.00 80.56 202 ARG A CA 1
ATOM 1562 C C . ARG A 1 202 ? -11.808 5.179 12.434 1.00 80.56 202 ARG A C 1
ATOM 1564 O O . ARG A 1 202 ? -11.528 5.485 13.576 1.00 80.56 202 ARG A O 1
ATOM 1571 N N . GLN A 1 203 ? -13.038 4.828 12.063 1.00 69.12 203 GLN A N 1
ATOM 1572 C CA . GLN A 1 203 ? -14.161 4.759 13.008 1.00 69.12 203 GLN A CA 1
ATOM 1573 C C . GLN A 1 203 ? -14.102 3.548 13.951 1.00 69.12 203 GLN A C 1
ATOM 1575 O O . GLN A 1 203 ? -14.876 3.475 14.901 1.00 69.12 203 GLN A O 1
ATOM 1580 N N . ALA A 1 204 ? -13.260 2.560 13.642 1.00 58.12 204 ALA A N 1
ATOM 1581 C CA . ALA A 1 204 ? -13.086 1.350 14.439 1.00 58.12 204 ALA A CA 1
ATOM 1582 C C . ALA A 1 204 ? -11.881 1.431 15.395 1.00 58.12 204 ALA A C 1
ATOM 1584 O O . ALA A 1 204 ? -11.660 0.484 16.149 1.00 58.12 204 ALA A O 1
ATOM 1585 N N . ARG A 1 205 ? -11.112 2.525 15.328 1.00 60.84 205 ARG A N 1
ATOM 1586 C CA . ARG A 1 205 ? -10.003 2.876 16.220 1.00 60.84 205 ARG A CA 1
ATOM 1587 C C . ARG A 1 205 ? -10.489 3.911 17.225 1.00 60.84 205 ARG A C 1
ATOM 1589 O O . ARG A 1 205 ? -10.122 3.760 18.404 1.00 60.84 205 ARG A O 1
#

Radius of gyration: 19.35 Å; chains: 1; bounding box: 61×40×53 Å

pLDDT: mean 73.95, std 24.45, range [26.52, 96.69]